Protein AF-A0A3P9ACU9-F1 (afdb_monomer_lite)

Foldseek 3Di:
DDDDDDDDDDDDDDDDDDDDDDDDDDDDDDDDDDDDDDDDDDDDDPDDPVVVVVVVVVVVVVVVVVVVVVVVVVVVVVVVVVVVVVVVVVVVVVVVVVVVVVVQVVCVPDDDPPQWDDDRQKTKHWDFFWDFLVVLQVVLVVVLWGFADDDDQVSLQVVLVVDDAPAKEFGQWWCLVDPPFIAGVQGHGDDDFFADVCPPPCDPNQTTKIWHRDPDGPTHIYGGHRRGIGITMTMDGSVSVVCVVPPPPDPPPPVNCVVCVVVVHDDPPDPVPPDDDDDDDDDDDDDPPDDDDDDDDDDDD

Radius of gyration: 40.85 Å; chains: 1; bounding box: 123×90×75 Å

InterPro domains:
  IPR001304 C-type lectin-like [PF00059] (130-234)
  IPR001304 C-type lectin-like [PS50041] (119-235)
  IPR001304 C-type lectin-like [SM00034] (112-235)
  IPR016186 C-type lectin-like/link domain superfamily [G3DSA:3.10.100.10] (74-240)
  IPR016187 C-type lectin fold [SSF56436] (86-234)
  IPR018378 C-type lectin, conserved site [PS00615] (208-234)
  IPR033989 CD209-like, C-type lectin-like domain [cd03590] (112-234)
  IPR050111 C-type lectin and snaclec domain-containing protein [PTHR22803] (46-234)

Secondary structure (DSSP, 8-state):
------------------------------------------------HHHHHHHHHHHHHHHHHHHHHHHHHHHHHHHHHHHHHHHHHHHHHHHHHHHHHHHHHHTTTPPPPTT-EEETTEEEEE-S--B-HHHHHHHHHHTT-EE----SHHHHHHHHTTS-TT-EEEEEEE-TTSTT--EETTS-B-----B-TT----TTS--EEEEEP-SSTT-EEEEE-TTS-BEEEEEEEHHHHTTTTS-TT-TT-HHHHHHHHHTTPPP---GGG-------PPPP----S------------

Sequence (301 aa):
MPDEIYEDPQGPEDDECRKRKSMDIDQVSANVLNPRRKHGVSGQNSVNPYRVTTVCLGLLCVLLLIGILGLFCYQINLLTSYNKLMEERDQLLRITEMLNNKIRVKFKGGSCPEGWNKFETSCYYNTTLKKTWEESRQDCIDRGADLVIINSREEQSFVNQLFGPGNYTWIGLTDSDTEGTWIWVDGSPLTTKFWDKGQPNNLNSQDCGEVIHSSSDPGMWNDDGCHKTNSWICFSCFYIFQHHKGFLEFPWNPFYLHVHRLCGRPLQMDRAGLLVKGVGRFKFISSLDKMTVEGVCKDVR

Structure (mmCIF, N/CA/C/O backbone):
data_AF-A0A3P9ACU9-F1
#
_entry.id   AF-A0A3P9ACU9-F1
#
loop_
_atom_site.group_PDB
_atom_site.id
_atom_site.type_symbol
_atom_site.label_atom_id
_atom_site.label_alt_id
_atom_site.label_comp_id
_atom_site.label_asym_id
_atom_site.label_entity_id
_atom_site.label_seq_id
_atom_site.pdbx_PDB_ins_code
_atom_site.Cartn_x
_atom_site.Cartn_y
_atom_site.Cartn_z
_atom_site.occupancy
_atom_site.B_iso_or_equiv
_atom_site.auth_seq_id
_atom_site.auth_comp_id
_atom_site.auth_asym_id
_atom_site.auth_atom_id
_atom_site.pdbx_PDB_model_num
ATOM 1 N N . MET A 1 1 ? 37.849 -29.278 36.615 1.00 31.72 1 MET A N 1
ATOM 2 C CA . MET A 1 1 ? 38.753 -30.443 36.574 1.00 31.72 1 MET A CA 1
ATOM 3 C C . MET A 1 1 ? 37.913 -31.675 36.314 1.00 31.72 1 MET A C 1
ATOM 5 O O . MET A 1 1 ? 36.908 -31.801 37.013 1.00 31.72 1 MET A O 1
ATOM 9 N N . PRO A 1 2 ? 38.361 -32.623 35.482 1.00 56.12 2 PRO A N 1
ATOM 10 C CA . PRO A 1 2 ? 39.233 -32.530 34.284 1.00 56.12 2 PRO A CA 1
ATOM 11 C C . PRO A 1 2 ? 38.543 -33.192 33.050 1.00 56.12 2 PRO A C 1
ATOM 13 O O . PRO A 1 2 ? 37.465 -33.757 33.219 1.00 56.12 2 PRO A O 1
ATOM 16 N N . ASP A 1 3 ? 38.934 -32.957 31.785 1.00 41.91 3 ASP A N 1
ATOM 17 C CA . ASP A 1 3 ? 40.097 -33.479 30.996 1.00 41.91 3 ASP A CA 1
ATOM 18 C C . ASP A 1 3 ? 40.078 -35.031 30.875 1.00 41.91 3 ASP A C 1
ATOM 20 O O . ASP A 1 3 ? 39.707 -35.688 31.840 1.00 41.91 3 ASP A O 1
ATOM 24 N N . GLU A 1 4 ? 40.357 -35.738 29.763 1.00 41.97 4 GLU A N 1
ATOM 25 C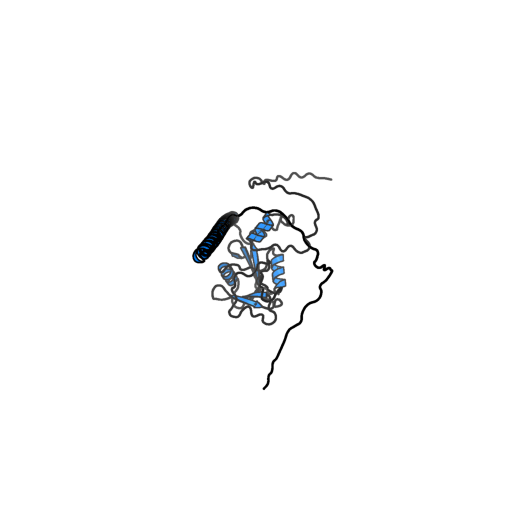 CA . GLU A 1 4 ? 41.417 -35.641 28.730 1.00 41.97 4 GLU A CA 1
ATOM 26 C C . GLU A 1 4 ? 41.115 -36.693 27.592 1.00 41.97 4 GLU A C 1
ATOM 28 O O . GLU A 1 4 ? 40.492 -37.706 27.899 1.00 41.97 4 GLU A O 1
ATOM 33 N N . ILE A 1 5 ? 41.203 -36.429 26.268 1.00 43.19 5 ILE A N 1
ATOM 34 C CA . ILE A 1 5 ? 42.256 -36.643 25.211 1.00 43.19 5 ILE A CA 1
ATOM 35 C C . ILE A 1 5 ? 42.768 -38.093 24.888 1.00 43.19 5 ILE A C 1
ATOM 37 O O . ILE A 1 5 ? 42.946 -38.906 25.786 1.00 43.19 5 ILE A O 1
ATOM 41 N N . TYR A 1 6 ? 43.115 -38.296 23.588 1.00 35.84 6 TYR A N 1
ATOM 42 C CA . TYR A 1 6 ? 44.036 -39.260 22.895 1.00 35.84 6 TYR A CA 1
ATOM 43 C C . TYR A 1 6 ? 43.443 -40.616 22.414 1.00 35.84 6 TYR A C 1
ATOM 45 O O . TYR A 1 6 ? 42.672 -41.220 23.145 1.00 35.84 6 TYR A O 1
ATOM 53 N N . GLU A 1 7 ? 43.740 -41.224 21.245 1.00 35.97 7 GLU A N 1
ATOM 54 C CA . GLU A 1 7 ? 44.529 -40.934 20.018 1.00 35.97 7 GLU A CA 1
ATOM 55 C C . GLU A 1 7 ? 44.247 -42.035 18.939 1.00 35.97 7 GLU A C 1
ATOM 57 O O . GLU A 1 7 ? 43.720 -43.094 19.278 1.00 35.97 7 GLU A O 1
ATOM 62 N N . ASP A 1 8 ? 44.618 -41.794 17.670 1.00 37.47 8 ASP A N 1
ATOM 63 C CA . ASP A 1 8 ? 44.741 -42.748 16.526 1.00 37.47 8 ASP A CA 1
ATOM 64 C C . ASP A 1 8 ? 46.144 -43.417 16.529 1.00 37.47 8 ASP A C 1
ATOM 66 O O . ASP A 1 8 ? 47.053 -42.807 17.100 1.00 37.47 8 ASP A O 1
ATOM 70 N N . PRO A 1 9 ? 46.383 -44.629 15.957 1.00 47.47 9 PRO A N 1
ATOM 71 C CA . PRO A 1 9 ? 47.079 -44.699 14.643 1.00 47.47 9 PRO A CA 1
ATOM 72 C C . PRO A 1 9 ? 46.877 -45.969 13.746 1.00 47.47 9 PRO A C 1
ATOM 74 O O . PRO A 1 9 ? 46.881 -47.104 14.215 1.00 47.47 9 PRO A O 1
ATOM 77 N N . GLN A 1 10 ? 46.857 -45.739 12.418 1.00 36.00 10 GLN A N 1
ATOM 78 C CA . GLN A 1 10 ? 47.516 -46.424 11.258 1.00 36.00 10 GLN A CA 1
ATOM 79 C C . GLN A 1 10 ? 47.667 -47.975 11.090 1.00 36.00 10 GLN A C 1
ATOM 81 O O . GLN A 1 10 ? 48.340 -48.640 11.869 1.00 36.00 10 GLN A O 1
ATOM 86 N N . GLY A 1 11 ? 47.304 -48.452 9.871 1.00 28.98 11 GLY A N 1
ATOM 87 C CA . GLY A 1 11 ? 47.941 -49.546 9.067 1.00 28.98 11 GLY A CA 1
ATOM 88 C C . GLY A 1 11 ? 47.451 -50.997 9.291 1.00 28.98 11 GLY A C 1
ATOM 89 O O . GLY A 1 11 ? 46.965 -51.257 10.387 1.00 28.98 11 GLY A O 1
ATOM 90 N N . PRO A 1 12 ? 47.571 -51.968 8.332 1.00 38.34 12 PRO A N 1
ATOM 91 C CA . PRO A 1 12 ? 48.619 -52.097 7.297 1.00 38.34 12 PRO A CA 1
ATOM 92 C C . PRO A 1 12 ? 48.195 -52.617 5.877 1.00 38.34 12 PRO A C 1
ATOM 94 O O . PRO A 1 12 ? 47.020 -52.758 5.550 1.00 38.34 12 PRO A O 1
ATOM 97 N N . GLU A 1 13 ? 49.253 -52.846 5.086 1.00 32.97 13 GLU A N 1
ATOM 98 C CA . GLU A 1 13 ? 49.553 -53.303 3.708 1.00 32.97 13 GLU A CA 1
ATOM 99 C C . GLU A 1 13 ? 48.814 -54.504 3.045 1.00 32.97 13 GLU A C 1
ATOM 101 O O . GLU A 1 13 ? 48.397 -55.453 3.698 1.00 32.97 13 GLU A O 1
ATOM 106 N N . ASP A 1 14 ? 48.752 -54.414 1.702 1.00 34.09 14 ASP A N 1
ATOM 107 C CA . ASP A 1 14 ? 49.114 -55.354 0.609 1.00 34.09 14 ASP A CA 1
ATOM 108 C C . ASP A 1 14 ? 48.727 -56.858 0.604 1.00 34.09 14 ASP A C 1
ATOM 110 O O . ASP A 1 14 ? 49.175 -57.635 1.434 1.00 34.09 14 ASP A O 1
ATOM 114 N N . ASP A 1 15 ? 48.046 -57.288 -0.478 1.00 35.97 15 ASP A N 1
ATOM 115 C CA . ASP A 1 15 ? 48.051 -58.637 -1.103 1.00 35.97 15 ASP A CA 1
ATOM 116 C C . ASP A 1 15 ? 47.362 -58.509 -2.496 1.00 35.97 15 ASP A C 1
ATOM 118 O O . ASP A 1 15 ? 46.396 -57.766 -2.634 1.00 35.97 15 ASP A O 1
ATOM 122 N N . GLU A 1 16 ? 47.746 -59.108 -3.632 1.00 32.97 16 GLU A N 1
ATOM 123 C CA . GLU A 1 16 ? 48.466 -60.352 -3.901 1.00 32.97 16 GLU A CA 1
ATOM 124 C C . GLU A 1 16 ? 49.018 -60.355 -5.357 1.00 32.97 16 GLU A C 1
ATOM 126 O O . GLU A 1 16 ? 48.426 -59.811 -6.295 1.00 32.97 16 GLU A O 1
ATOM 131 N N . CYS A 1 17 ? 50.156 -61.024 -5.564 1.00 28.06 17 CYS A N 1
ATOM 132 C CA . CYS A 1 17 ? 50.844 -61.251 -6.841 1.00 28.06 17 CYS A CA 1
ATOM 133 C C . CYS A 1 17 ? 50.706 -62.727 -7.283 1.00 28.06 17 CYS A C 1
ATOM 135 O O . CYS A 1 17 ? 50.650 -63.605 -6.427 1.00 28.06 17 CYS A O 1
ATOM 137 N N . ARG A 1 18 ? 50.795 -63.009 -8.607 1.00 32.91 18 ARG A N 1
ATOM 138 C CA . ARG A 1 18 ? 51.611 -64.091 -9.248 1.00 32.91 18 ARG A CA 1
ATOM 139 C C . ARG A 1 18 ? 50.907 -64.924 -10.333 1.00 32.91 18 ARG A C 1
ATOM 141 O O . ARG A 1 18 ? 49.981 -65.681 -10.061 1.00 32.91 18 ARG A O 1
ATOM 148 N N . LYS A 1 19 ? 51.552 -65.008 -11.510 1.00 32.03 19 LYS A N 1
ATOM 149 C CA . LYS A 1 19 ? 51.809 -66.286 -12.220 1.00 32.03 19 LYS A CA 1
ATOM 150 C C . LYS A 1 19 ? 52.990 -66.193 -13.215 1.00 32.03 19 LYS A C 1
ATOM 152 O O . LYS A 1 19 ? 52.834 -65.631 -14.283 1.00 32.03 19 LYS A O 1
ATOM 157 N N . ARG A 1 20 ? 54.105 -66.848 -12.819 1.00 34.12 20 ARG A N 1
ATOM 158 C CA . ARG A 1 20 ? 55.047 -67.751 -13.560 1.00 34.12 20 ARG A CA 1
ATOM 159 C C . ARG A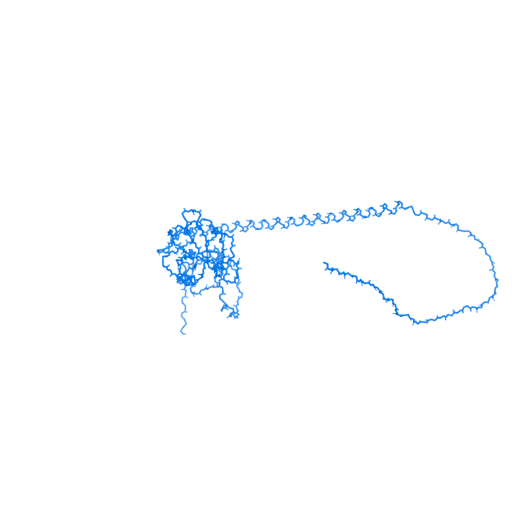 1 20 ? 55.719 -67.246 -14.864 1.00 34.12 20 ARG A C 1
ATOM 161 O O . ARG A 1 20 ? 55.056 -66.678 -15.704 1.00 34.12 20 ARG A O 1
ATOM 168 N N . LYS A 1 21 ? 56.991 -67.547 -15.177 1.00 33.47 21 LYS A N 1
ATOM 169 C CA . LYS A 1 21 ? 57.924 -68.602 -14.715 1.00 33.47 21 LYS A CA 1
ATOM 170 C C . LYS A 1 21 ? 59.367 -68.273 -15.168 1.00 33.47 21 LYS A C 1
ATOM 172 O O . LYS A 1 21 ? 59.559 -67.598 -16.169 1.00 33.47 21 LYS A O 1
ATOM 177 N N . SER A 1 22 ? 60.324 -68.813 -14.416 1.00 32.34 22 SER A N 1
ATOM 178 C CA . SER A 1 22 ? 61.785 -68.856 -14.614 1.00 32.34 22 SER A CA 1
ATOM 179 C C . SER A 1 22 ? 62.223 -69.664 -15.853 1.00 32.34 22 SER A C 1
ATOM 181 O O . SER A 1 22 ? 61.499 -70.583 -16.242 1.00 32.34 22 SER A O 1
ATOM 183 N N . MET A 1 23 ? 63.425 -69.383 -16.391 1.00 30.03 23 MET A N 1
ATOM 184 C CA . MET A 1 23 ? 64.412 -70.425 -16.742 1.00 30.03 23 MET A CA 1
ATOM 185 C C . MET A 1 23 ? 65.832 -69.869 -16.980 1.00 30.03 23 MET A C 1
ATOM 187 O O . MET A 1 23 ? 66.002 -68.834 -17.620 1.00 30.03 23 MET A O 1
ATOM 191 N N . ASP A 1 24 ? 66.806 -70.599 -16.430 1.00 34.59 24 ASP A N 1
ATOM 192 C CA . ASP A 1 24 ? 68.260 -70.387 -16.413 1.00 34.59 24 ASP A CA 1
ATOM 193 C C . ASP A 1 24 ? 68.985 -70.822 -17.706 1.00 34.59 24 ASP A C 1
ATOM 195 O O . ASP A 1 24 ? 68.597 -71.784 -18.364 1.00 34.59 24 ASP A O 1
ATOM 199 N N . ILE A 1 25 ? 70.035 -70.054 -18.016 1.00 34.38 25 ILE A N 1
ATOM 200 C CA . ILE A 1 25 ? 71.445 -70.372 -18.343 1.00 34.38 25 ILE A CA 1
ATOM 201 C C . ILE A 1 25 ? 71.877 -71.788 -18.849 1.00 34.38 25 ILE A C 1
ATOM 203 O O . ILE A 1 25 ? 71.573 -72.808 -18.241 1.00 34.38 25 ILE A O 1
ATOM 207 N N . ASP A 1 26 ? 72.733 -71.743 -19.898 1.00 37.06 26 ASP A N 1
ATOM 208 C CA . ASP A 1 26 ? 73.871 -72.618 -20.315 1.00 37.06 26 ASP A CA 1
ATOM 209 C C . ASP A 1 26 ? 73.794 -73.476 -21.605 1.00 37.06 26 ASP A C 1
ATOM 211 O O . ASP A 1 26 ? 73.131 -74.506 -21.650 1.00 37.06 26 ASP A O 1
ATOM 215 N N . GLN A 1 27 ? 74.608 -73.096 -22.616 1.00 34.62 27 GLN A N 1
ATOM 216 C CA . GLN A 1 27 ? 75.630 -73.917 -23.329 1.00 34.62 27 GLN A CA 1
ATOM 217 C C . GLN A 1 27 ? 76.238 -73.125 -24.521 1.00 34.62 27 GLN A C 1
ATOM 219 O O . GLN A 1 27 ? 75.517 -72.698 -25.414 1.00 34.62 27 GLN A O 1
ATOM 224 N N . VAL A 1 28 ? 77.504 -72.677 -24.466 1.00 36.44 28 VAL A N 1
ATOM 225 C CA . VAL A 1 28 ? 78.789 -73.346 -24.823 1.00 36.44 28 VAL A CA 1
ATOM 226 C C . VAL A 1 28 ? 79.193 -73.243 -26.317 1.00 36.44 28 VAL A C 1
ATOM 228 O O . VAL A 1 28 ? 78.652 -73.913 -27.183 1.00 36.44 28 VAL A O 1
ATOM 231 N N . SER A 1 29 ? 80.214 -72.396 -26.539 1.00 37.25 29 SER A N 1
ATOM 232 C CA . SER A 1 29 ? 81.380 -72.433 -27.458 1.00 37.25 29 SER A CA 1
ATOM 233 C C . SER A 1 29 ? 81.324 -73.071 -28.860 1.00 37.25 29 SER A C 1
ATOM 235 O O . SER A 1 29 ? 81.195 -74.282 -28.979 1.00 37.25 29 SER A O 1
ATOM 237 N N . ALA A 1 30 ? 81.721 -72.302 -29.896 1.00 37.03 30 ALA A N 1
ATOM 238 C CA . ALA A 1 30 ? 83.081 -72.348 -30.489 1.00 37.03 30 ALA A CA 1
ATOM 239 C C . ALA A 1 30 ? 83.251 -71.462 -31.762 1.00 37.03 30 ALA A C 1
ATOM 241 O O . ALA A 1 30 ? 82.712 -71.754 -32.818 1.00 37.03 30 ALA A O 1
ATOM 242 N N . ASN A 1 31 ? 84.070 -70.407 -31.630 1.00 35.75 31 ASN A N 1
ATOM 243 C CA . ASN A 1 31 ? 85.225 -70.007 -32.461 1.00 35.75 31 ASN A CA 1
ATOM 244 C C . ASN A 1 31 ? 85.193 -69.843 -34.015 1.00 35.75 31 ASN A C 1
ATOM 246 O O . ASN A 1 31 ? 85.017 -70.799 -34.757 1.00 35.75 31 ASN A O 1
ATOM 250 N N . VAL A 1 32 ? 85.674 -68.644 -34.432 1.00 40.38 32 VAL A N 1
ATOM 251 C CA . VAL A 1 32 ? 86.625 -68.311 -35.543 1.00 40.38 32 VAL A CA 1
ATOM 252 C C . VAL A 1 32 ? 86.083 -67.468 -36.724 1.00 40.38 32 VAL A C 1
ATOM 254 O O . VAL A 1 32 ? 85.607 -68.008 -37.711 1.00 40.38 32 VAL A O 1
ATOM 257 N N . LEU A 1 33 ? 86.244 -66.129 -36.655 1.00 38.03 33 LEU A N 1
ATOM 258 C CA . LEU A 1 33 ? 87.157 -65.290 -37.485 1.00 38.03 33 LEU A CA 1
ATOM 259 C C . LEU A 1 33 ? 86.865 -63.774 -37.328 1.00 38.03 33 LEU A C 1
ATOM 261 O O . LEU A 1 33 ? 85.783 -63.286 -37.631 1.00 38.03 33 LEU A O 1
ATOM 265 N N . ASN A 1 34 ? 87.877 -63.025 -36.875 1.00 36.38 34 ASN A N 1
ATOM 266 C CA . ASN A 1 34 ? 88.002 -61.550 -36.917 1.00 36.38 34 ASN A CA 1
ATOM 267 C C . ASN A 1 34 ? 88.393 -61.121 -38.367 1.00 36.38 34 ASN A C 1
ATOM 269 O O . ASN A 1 34 ? 88.931 -61.997 -39.052 1.00 36.38 34 ASN A O 1
ATOM 273 N N . PRO A 1 35 ? 88.291 -59.846 -38.854 1.00 47.50 35 PRO A N 1
ATOM 274 C CA . PRO A 1 35 ? 88.831 -58.657 -38.163 1.00 47.50 35 PRO A CA 1
ATOM 275 C C . PRO A 1 35 ? 88.200 -57.253 -38.452 1.00 47.50 35 PRO A C 1
ATOM 277 O O . PRO A 1 35 ? 87.822 -56.942 -39.575 1.00 47.50 35 PRO A O 1
ATOM 280 N N . ARG A 1 36 ? 88.292 -56.330 -37.471 1.00 35.81 36 ARG A N 1
ATOM 281 C CA . ARG A 1 36 ? 88.876 -54.946 -37.543 1.00 35.81 36 ARG A CA 1
ATOM 282 C C . ARG A 1 36 ? 88.110 -53.836 -36.785 1.00 35.81 36 ARG A C 1
ATOM 284 O O . ARG A 1 36 ? 86.912 -53.644 -36.918 1.00 35.81 36 ARG A O 1
ATOM 291 N N . ARG A 1 37 ? 88.915 -53.054 -36.046 1.00 44.62 37 ARG A N 1
ATOM 292 C CA . ARG A 1 37 ? 88.653 -51.817 -35.272 1.00 44.62 37 ARG A CA 1
ATOM 293 C C . ARG A 1 37 ? 88.120 -50.639 -36.115 1.00 44.62 37 ARG A C 1
ATOM 295 O O . ARG A 1 37 ? 88.605 -50.470 -37.232 1.00 44.62 37 ARG A O 1
ATOM 302 N N . LYS A 1 38 ? 87.383 -49.702 -35.483 1.00 39.06 38 LYS A N 1
ATOM 303 C CA . LYS A 1 38 ? 87.851 -48.319 -35.157 1.00 39.06 38 LYS A CA 1
ATOM 304 C C . LYS A 1 38 ? 86.804 -47.458 -34.397 1.00 39.06 38 LYS A C 1
ATOM 306 O O . LYS A 1 38 ? 85.648 -47.410 -34.775 1.00 39.06 38 LYS A O 1
ATOM 311 N N . HIS A 1 39 ? 87.308 -46.802 -33.341 1.00 44.12 39 HIS A N 1
ATOM 312 C CA . HIS A 1 39 ? 86.911 -45.603 -32.566 1.00 44.12 39 HIS A CA 1
ATOM 313 C C . HIS A 1 39 ? 85.554 -44.880 -32.740 1.00 44.12 39 HIS A C 1
ATOM 315 O O . HIS A 1 39 ? 85.165 -44.534 -33.847 1.00 44.12 39 HIS A O 1
ATOM 321 N N . GLY A 1 40 ? 84.982 -44.446 -31.599 1.00 36.03 40 GLY A N 1
ATOM 322 C CA . GLY A 1 40 ? 83.927 -43.421 -31.508 1.00 36.03 40 GLY A CA 1
ATOM 323 C C . GLY A 1 40 ? 83.670 -42.898 -30.078 1.00 36.03 40 GLY A C 1
ATOM 324 O O . GLY A 1 40 ? 82.827 -43.429 -29.375 1.00 36.03 40 GLY A O 1
ATOM 325 N N . VAL A 1 41 ? 84.473 -41.906 -29.670 1.00 40.28 41 VAL A N 1
ATOM 326 C CA . VAL A 1 41 ? 84.273 -40.758 -28.742 1.00 40.28 41 VAL A CA 1
ATOM 327 C C . VAL A 1 41 ? 83.110 -40.765 -27.719 1.00 40.28 41 VAL A C 1
ATOM 329 O O . VAL A 1 41 ? 81.940 -40.817 -28.083 1.00 40.28 41 VAL A O 1
ATOM 332 N N . SER A 1 42 ? 83.438 -40.534 -26.435 1.00 45.28 42 SER A N 1
ATOM 333 C CA . SER A 1 42 ? 82.491 -40.125 -25.383 1.00 45.28 42 SER A CA 1
ATOM 334 C C . SER A 1 42 ? 82.112 -38.642 -25.501 1.00 45.28 42 SER A C 1
ATOM 336 O O . SER A 1 42 ? 83.000 -37.789 -25.527 1.00 45.28 42 SER A O 1
ATOM 338 N N . GLY A 1 43 ? 80.817 -38.320 -25.479 1.00 37.88 43 GLY A N 1
ATOM 339 C CA . GLY A 1 43 ? 80.305 -36.954 -25.328 1.00 37.88 43 GLY A CA 1
ATOM 340 C C . GLY A 1 43 ? 79.464 -36.827 -24.060 1.00 37.88 43 GLY A C 1
ATOM 341 O O . GLY A 1 43 ? 78.336 -37.309 -24.017 1.00 37.88 43 GLY A O 1
ATOM 342 N N . GLN A 1 44 ? 80.008 -36.189 -23.023 1.00 47.44 44 GLN A N 1
ATOM 343 C CA . GLN A 1 44 ? 79.231 -35.705 -21.882 1.00 47.44 44 GLN A CA 1
ATOM 344 C C . GLN A 1 44 ? 78.443 -34.461 -22.321 1.00 47.44 44 GLN A C 1
ATOM 346 O O . GLN A 1 44 ? 79.033 -33.407 -22.542 1.00 47.44 44 GLN A O 1
ATOM 351 N N . ASN A 1 45 ? 77.118 -34.562 -22.436 1.00 46.53 45 ASN A N 1
ATOM 352 C CA . ASN A 1 45 ? 76.245 -33.401 -22.625 1.00 46.53 45 ASN A CA 1
ATOM 353 C C . ASN A 1 45 ? 75.799 -32.879 -21.252 1.00 46.53 45 ASN A C 1
ATOM 355 O O . ASN A 1 45 ? 74.778 -33.316 -20.722 1.00 46.53 45 ASN A O 1
ATOM 359 N N . SER A 1 46 ? 76.552 -31.945 -20.662 1.00 55.38 46 SER A N 1
ATOM 360 C CA . SER A 1 46 ? 76.058 -31.170 -19.521 1.00 55.38 46 SER A CA 1
ATOM 361 C C . SER A 1 46 ? 75.034 -30.149 -20.028 1.00 55.38 46 SER A C 1
ATOM 363 O O . SER A 1 46 ? 75.355 -29.134 -20.648 1.00 55.38 46 SER A O 1
ATOM 365 N N . VAL A 1 47 ? 73.751 -30.440 -19.824 1.00 62.81 47 VAL A N 1
ATOM 366 C CA . VAL A 1 47 ? 72.696 -29.463 -20.100 1.00 62.81 47 VAL A CA 1
ATOM 367 C C . VAL A 1 47 ? 72.787 -28.383 -19.025 1.00 62.81 47 VAL A C 1
ATOM 369 O O . VAL A 1 47 ? 72.658 -28.665 -17.838 1.00 62.81 47 VAL A O 1
ATOM 372 N N . ASN A 1 48 ? 73.057 -27.145 -19.439 1.00 60.81 48 ASN A N 1
ATOM 373 C CA . ASN A 1 48 ? 73.245 -26.022 -18.529 1.00 60.81 48 ASN A CA 1
ATOM 374 C C . ASN A 1 48 ? 71.917 -25.711 -17.786 1.00 60.81 48 ASN A C 1
ATOM 376 O O . ASN A 1 48 ? 70.963 -25.288 -18.447 1.00 60.81 48 ASN A O 1
ATOM 380 N N . PRO A 1 49 ? 71.816 -25.898 -16.453 1.00 65.50 49 PRO A N 1
ATOM 381 C CA . PRO A 1 49 ? 70.559 -25.782 -15.699 1.00 65.50 49 PRO A CA 1
ATOM 382 C C . PRO A 1 49 ? 69.919 -24.393 -15.808 1.00 65.50 49 PRO A C 1
ATOM 384 O O . PRO A 1 49 ? 68.695 -24.274 -15.807 1.00 65.50 49 PRO A O 1
ATOM 387 N N . TYR A 1 50 ? 70.730 -23.354 -16.025 1.00 68.75 50 TYR A N 1
ATOM 388 C CA . TYR A 1 50 ? 70.261 -21.991 -16.270 1.00 68.75 50 TYR A CA 1
ATOM 389 C C . TYR A 1 50 ? 69.450 -21.843 -17.566 1.00 68.75 50 TYR A C 1
ATOM 391 O O . TYR A 1 50 ? 68.647 -20.920 -17.659 1.00 68.75 50 TYR A O 1
ATOM 399 N N . ARG A 1 51 ? 69.630 -22.733 -18.559 1.00 71.31 51 ARG A N 1
ATOM 400 C CA . ARG A 1 51 ? 68.873 -22.725 -19.827 1.00 71.31 51 ARG A CA 1
ATOM 401 C C . ARG A 1 51 ? 67.491 -23.365 -19.701 1.00 71.31 51 ARG A C 1
ATOM 403 O O . ARG A 1 51 ? 66.553 -22.908 -20.341 1.00 71.31 51 ARG A O 1
ATOM 410 N N . VAL A 1 52 ? 67.348 -24.407 -18.882 1.00 77.62 52 VAL A N 1
ATOM 411 C CA . VAL A 1 52 ? 66.051 -25.075 -18.667 1.00 77.62 52 VAL A CA 1
ATOM 412 C C . VAL A 1 52 ? 65.127 -24.172 -17.850 1.00 77.62 52 VAL A C 1
ATOM 414 O O . VAL A 1 52 ? 63.966 -23.987 -18.205 1.00 77.62 52 VAL A O 1
ATOM 417 N N . THR A 1 53 ? 65.659 -23.526 -16.810 1.00 78.56 53 THR A N 1
ATOM 418 C CA . THR A 1 53 ? 64.889 -22.598 -15.971 1.00 78.56 53 THR A CA 1
ATOM 419 C C . THR A 1 53 ? 64.438 -21.350 -16.729 1.00 78.56 53 THR A C 1
ATOM 421 O O . THR A 1 53 ? 63.304 -20.919 -16.535 1.00 78.56 53 THR A O 1
ATOM 424 N N . THR A 1 54 ? 65.249 -20.801 -17.645 1.00 80.50 54 THR A N 1
ATOM 425 C CA . THR A 1 54 ? 64.825 -19.669 -18.497 1.00 80.50 54 THR A CA 1
ATOM 426 C C . THR A 1 54 ? 63.692 -20.048 -19.445 1.00 80.50 54 THR A C 1
ATOM 428 O O . THR A 1 54 ? 62.768 -19.258 -19.621 1.00 80.50 54 THR A O 1
ATOM 431 N N . VAL A 1 55 ? 63.720 -21.254 -20.022 1.00 87.62 55 VAL A N 1
ATOM 432 C CA . VAL A 1 55 ? 62.631 -21.745 -20.883 1.00 87.62 55 VAL A CA 1
ATOM 433 C C . VAL A 1 55 ? 61.345 -21.949 -20.076 1.00 87.62 55 VAL A C 1
ATOM 435 O O . VAL A 1 55 ? 60.286 -21.492 -20.498 1.00 87.62 55 VAL A O 1
ATOM 438 N N . CYS A 1 56 ? 61.422 -22.558 -18.889 1.00 88.31 56 CYS A N 1
ATOM 439 C CA . CYS A 1 56 ? 60.259 -22.756 -18.018 1.00 88.31 56 CYS A CA 1
ATOM 440 C C . CYS A 1 56 ? 59.656 -21.434 -17.520 1.00 88.31 56 CYS A C 1
ATOM 442 O O . CYS A 1 56 ? 58.438 -21.271 -17.555 1.00 88.31 56 CYS A O 1
ATOM 444 N N . LEU A 1 57 ? 60.487 -20.472 -17.105 1.00 90.19 57 LEU A N 1
ATOM 445 C CA . LEU A 1 57 ? 60.031 -19.132 -16.719 1.00 90.19 57 LEU A CA 1
ATOM 446 C C . LEU A 1 57 ? 59.388 -18.400 -17.902 1.00 90.19 57 LEU A C 1
ATOM 448 O O . LEU A 1 57 ? 58.341 -17.781 -17.738 1.00 90.19 57 LEU A O 1
ATOM 452 N N . GLY A 1 58 ? 59.960 -18.531 -19.103 1.00 91.25 58 GLY A N 1
ATOM 453 C CA . GLY A 1 58 ? 59.370 -17.997 -20.331 1.00 91.25 58 GLY A CA 1
ATOM 454 C C . GLY A 1 58 ? 57.975 -18.563 -20.608 1.00 91.25 58 GLY A C 1
ATOM 455 O O . GLY A 1 58 ? 57.048 -17.802 -20.873 1.00 91.25 58 GLY A O 1
ATOM 456 N N . LEU A 1 59 ? 57.794 -19.881 -20.477 1.00 93.38 59 LEU A N 1
ATOM 457 C CA . LEU A 1 59 ? 56.496 -20.540 -20.668 1.00 93.38 59 LEU A CA 1
ATOM 458 C C . LEU A 1 59 ? 55.469 -20.140 -19.600 1.00 93.38 59 LEU A C 1
ATOM 460 O O . LEU A 1 59 ? 54.316 -19.877 -19.937 1.00 93.38 59 LEU A O 1
ATOM 464 N N . LEU A 1 60 ? 55.877 -20.038 -18.331 1.00 93.62 60 LEU A N 1
ATOM 465 C CA . LEU A 1 60 ? 55.003 -19.571 -17.250 1.00 93.62 60 LEU A CA 1
ATOM 466 C C . LEU A 1 60 ? 54.547 -18.127 -17.475 1.00 93.62 60 LEU A C 1
ATOM 468 O O . LEU A 1 60 ? 53.361 -17.836 -17.337 1.00 93.62 60 LEU A O 1
ATOM 472 N N . CYS A 1 61 ? 55.452 -17.238 -17.892 1.00 94.56 61 CYS A N 1
ATOM 473 C CA . CYS A 1 61 ? 55.099 -15.868 -18.259 1.00 94.56 61 CYS A CA 1
ATOM 474 C C . CYS A 1 61 ? 54.086 -15.835 -19.411 1.00 94.56 61 CYS A C 1
ATOM 476 O O . CYS A 1 61 ? 53.114 -15.087 -19.343 1.00 94.56 61 CYS A O 1
ATOM 478 N N . VAL A 1 62 ? 54.260 -16.670 -20.440 1.00 95.19 62 VAL A N 1
ATOM 479 C CA . VAL A 1 62 ? 53.308 -16.759 -21.560 1.00 95.19 62 VAL A CA 1
ATOM 480 C C . VAL A 1 62 ? 51.932 -17.243 -21.088 1.00 95.19 62 VAL A C 1
ATOM 482 O O . VAL A 1 62 ? 50.923 -16.650 -21.464 1.00 95.19 62 VAL A O 1
ATOM 485 N N . LEU A 1 63 ? 51.865 -18.262 -20.227 1.00 94.25 63 LEU A N 1
ATOM 486 C CA . LEU A 1 63 ? 50.597 -18.770 -19.688 1.00 94.25 63 LEU A CA 1
ATOM 487 C C . LEU A 1 63 ? 49.884 -17.746 -18.796 1.00 94.25 63 LEU A C 1
ATOM 489 O O . LEU A 1 63 ? 48.670 -17.581 -18.908 1.00 94.25 63 LEU A O 1
ATOM 493 N N . LEU A 1 64 ? 50.625 -17.020 -17.953 1.00 95.12 64 LEU A N 1
ATOM 494 C CA . LEU A 1 64 ? 50.068 -15.942 -17.134 1.00 95.12 64 LEU A CA 1
ATOM 495 C C . LEU A 1 64 ? 49.542 -14.795 -17.999 1.00 95.12 64 LEU A C 1
ATOM 497 O O . LEU A 1 64 ? 48.451 -14.296 -17.741 1.00 95.12 64 LEU A O 1
ATOM 501 N N . LEU A 1 65 ? 50.263 -14.414 -19.057 1.00 96.06 65 LEU A N 1
ATOM 502 C CA . LEU A 1 65 ? 49.796 -13.400 -20.003 1.00 96.06 65 LEU A CA 1
ATOM 503 C C . LEU A 1 65 ? 48.519 -13.844 -20.722 1.00 96.06 65 LEU A C 1
ATOM 505 O O . LEU A 1 65 ? 47.585 -13.056 -20.825 1.00 96.06 65 LEU A O 1
ATOM 509 N N . ILE A 1 66 ? 48.431 -15.104 -21.157 1.00 96.00 66 ILE A N 1
ATOM 510 C CA . ILE A 1 66 ? 47.208 -15.656 -21.759 1.00 96.00 66 ILE A CA 1
ATOM 511 C C . ILE A 1 66 ? 46.050 -15.635 -20.753 1.00 96.00 66 ILE A C 1
ATOM 513 O O . ILE A 1 66 ? 44.944 -15.239 -21.113 1.00 96.00 66 ILE A O 1
ATOM 517 N N . GLY A 1 67 ? 46.294 -16.007 -19.494 1.00 95.88 67 GLY A N 1
ATOM 518 C CA . GLY A 1 67 ? 45.287 -15.955 -18.431 1.00 95.88 67 GLY A CA 1
ATOM 519 C C . GLY A 1 67 ? 44.796 -14.533 -18.146 1.00 95.88 67 GLY A C 1
ATOM 520 O O . GLY A 1 67 ? 43.591 -14.308 -18.055 1.00 95.88 67 GLY A O 1
ATOM 521 N N . ILE A 1 68 ? 45.709 -13.559 -18.076 1.00 96.38 68 ILE A N 1
ATOM 522 C CA . ILE A 1 68 ? 45.382 -12.139 -17.880 1.00 96.38 68 ILE A CA 1
ATOM 523 C C . ILE A 1 68 ? 44.593 -11.597 -19.073 1.00 96.38 68 ILE A C 1
ATOM 525 O O . ILE A 1 68 ? 43.578 -10.934 -18.877 1.00 96.38 68 ILE A O 1
ATOM 529 N N . LEU A 1 69 ? 45.010 -11.905 -20.304 1.00 96.44 69 LEU A N 1
ATOM 530 C CA . LEU A 1 69 ? 44.290 -11.507 -21.516 1.00 96.44 69 LEU A CA 1
ATOM 531 C C . LEU A 1 69 ? 42.902 -12.152 -21.580 1.00 96.44 69 LEU A C 1
ATOM 533 O O . LEU A 1 69 ? 41.931 -11.479 -21.910 1.00 96.44 69 LEU A O 1
ATOM 537 N N . GLY A 1 70 ? 42.786 -13.430 -21.214 1.00 96.56 70 GLY A N 1
ATOM 538 C CA . GLY A 1 70 ? 41.510 -14.135 -21.128 1.00 96.56 70 GLY A CA 1
ATOM 539 C C . GLY A 1 70 ? 40.573 -13.513 -20.094 1.00 96.56 70 GLY A C 1
ATOM 540 O O . GLY A 1 70 ? 39.407 -13.259 -20.397 1.00 96.56 70 GLY A O 1
ATOM 541 N N . LEU A 1 71 ? 41.087 -13.193 -18.903 1.00 96.31 71 LEU A N 1
ATOM 542 C CA . LEU A 1 71 ? 40.328 -12.505 -17.861 1.00 96.31 71 LEU A CA 1
ATOM 543 C C . LEU A 1 71 ? 39.914 -11.098 -18.306 1.00 96.31 71 LEU A C 1
ATOM 545 O O . LEU A 1 71 ? 38.770 -10.706 -18.099 1.00 96.31 71 LEU A O 1
ATOM 549 N N . PHE A 1 72 ? 40.808 -10.354 -18.956 1.00 97.19 72 PHE A N 1
ATOM 550 C CA . PHE A 1 72 ? 40.513 -9.024 -19.482 1.00 97.19 72 PHE A CA 1
ATOM 551 C C . PHE A 1 72 ? 39.423 -9.072 -20.563 1.00 97.19 72 PHE A C 1
ATOM 553 O O . PHE A 1 72 ? 38.464 -8.307 -20.502 1.00 97.19 72 PHE A O 1
ATOM 560 N N . CYS A 1 73 ? 39.495 -10.029 -21.493 1.00 96.31 73 CYS A N 1
ATOM 561 C CA . CYS A 1 73 ? 38.443 -10.276 -22.481 1.00 96.31 73 CYS A CA 1
ATOM 562 C C . CYS A 1 73 ? 37.112 -10.665 -21.824 1.00 96.31 73 CYS A C 1
ATOM 564 O O . CYS A 1 73 ? 36.063 -10.168 -22.228 1.00 96.31 73 CYS A O 1
ATOM 566 N N . TYR A 1 74 ? 37.137 -11.519 -20.796 1.00 96.50 74 TYR A N 1
ATOM 567 C CA . TYR A 1 74 ? 35.938 -11.879 -20.039 1.00 96.50 74 TYR A CA 1
ATOM 568 C C . TYR A 1 74 ? 35.303 -10.651 -19.375 1.00 96.50 74 TYR A C 1
ATOM 570 O O . TYR A 1 74 ? 34.101 -10.438 -19.513 1.00 96.50 74 TYR A O 1
ATOM 578 N N . GLN A 1 75 ? 36.109 -9.804 -18.730 1.00 96.06 75 GLN A N 1
ATOM 579 C CA . GLN A 1 75 ? 35.646 -8.564 -18.103 1.00 96.06 75 GLN A CA 1
ATOM 580 C C . GLN A 1 75 ? 35.082 -7.568 -19.129 1.00 96.06 75 GLN A C 1
ATOM 582 O O . GLN A 1 75 ? 34.027 -6.987 -18.892 1.00 96.06 75 GLN A O 1
ATOM 587 N N . ILE A 1 76 ? 35.716 -7.410 -20.299 1.00 96.00 76 ILE A N 1
ATOM 588 C CA . ILE A 1 76 ? 35.194 -6.567 -21.390 1.00 96.00 76 ILE A CA 1
ATOM 589 C C . ILE A 1 76 ? 33.849 -7.092 -21.898 1.00 96.00 76 ILE A C 1
ATOM 591 O O . ILE A 1 76 ? 32.909 -6.314 -22.081 1.00 96.00 76 ILE A O 1
ATOM 595 N N . ASN A 1 77 ? 33.734 -8.402 -22.118 1.00 95.06 77 ASN A N 1
ATOM 596 C CA . ASN A 1 77 ? 32.485 -9.020 -22.559 1.00 95.06 77 ASN A CA 1
ATOM 597 C C . ASN A 1 77 ? 31.378 -8.844 -21.510 1.00 95.06 77 ASN A C 1
ATOM 599 O O . ASN A 1 77 ? 30.255 -8.483 -21.862 1.00 95.06 77 ASN A O 1
ATOM 603 N N . LEU A 1 78 ? 31.702 -9.031 -20.226 1.00 95.06 78 LEU A N 1
ATOM 604 C CA . LEU A 1 78 ? 30.774 -8.831 -19.113 1.00 95.06 78 LEU A CA 1
ATOM 605 C C . LEU A 1 78 ? 30.296 -7.374 -19.036 1.00 95.06 78 LEU A C 1
ATOM 607 O O . LEU A 1 78 ? 29.093 -7.131 -18.956 1.00 95.06 78 LEU A O 1
ATOM 611 N N . LEU A 1 79 ? 31.215 -6.409 -19.133 1.00 94.06 79 LEU A N 1
ATOM 612 C CA . LEU A 1 79 ? 30.898 -4.979 -19.130 1.00 94.06 79 LEU A CA 1
ATOM 613 C C . LEU A 1 79 ? 30.016 -4.594 -20.324 1.00 94.06 79 LEU A C 1
ATOM 615 O O . LEU A 1 79 ? 29.059 -3.839 -20.177 1.00 94.06 79 LEU A O 1
ATOM 619 N N . THR A 1 80 ? 30.300 -5.152 -21.499 1.00 95.81 80 THR A N 1
ATOM 620 C CA . THR A 1 80 ? 29.514 -4.903 -22.713 1.00 95.81 80 THR A CA 1
ATOM 621 C C . THR A 1 80 ? 28.101 -5.475 -22.576 1.00 95.81 80 THR A C 1
ATOM 623 O O . THR A 1 80 ? 27.127 -4.802 -22.911 1.00 95.81 80 THR A O 1
ATOM 626 N N . SER A 1 81 ? 27.967 -6.687 -22.026 1.00 96.56 81 SER A N 1
ATOM 627 C CA . SER A 1 81 ? 26.664 -7.293 -21.730 1.00 96.56 81 SER A CA 1
ATOM 628 C C . SER A 1 81 ? 25.874 -6.476 -20.706 1.00 96.56 81 SER A C 1
ATOM 630 O O . SER A 1 81 ? 24.670 -6.291 -20.871 1.00 96.56 81 SER A O 1
ATOM 632 N N . TYR A 1 82 ? 26.539 -5.971 -19.664 1.00 94.62 82 TYR A N 1
ATOM 633 C CA . TYR A 1 82 ? 25.913 -5.123 -18.654 1.00 94.62 82 TYR A CA 1
ATOM 634 C C . TYR A 1 82 ? 25.414 -3.801 -19.249 1.00 94.62 82 TYR A C 1
ATOM 636 O O . TYR A 1 82 ? 24.256 -3.440 -19.051 1.00 94.62 82 TYR A O 1
ATOM 644 N N . ASN A 1 83 ? 26.244 -3.113 -20.037 1.00 94.62 83 ASN A N 1
ATOM 645 C CA . ASN A 1 83 ? 25.863 -1.850 -20.671 1.00 94.62 83 ASN A CA 1
ATOM 646 C C . ASN A 1 83 ? 24.665 -2.027 -21.613 1.00 94.62 83 ASN A C 1
ATOM 648 O O . ASN A 1 83 ? 23.737 -1.224 -21.575 1.00 94.62 83 ASN A O 1
ATOM 652 N N . LYS A 1 84 ? 24.625 -3.125 -22.380 1.00 96.38 84 LYS A N 1
ATOM 653 C CA . LYS A 1 84 ? 23.477 -3.451 -23.235 1.00 96.38 84 LYS A CA 1
ATOM 654 C C . LYS A 1 84 ? 22.187 -3.657 -22.429 1.00 96.38 84 LYS A C 1
ATOM 656 O O . LYS A 1 84 ? 21.146 -3.120 -22.794 1.00 96.38 84 LYS A O 1
ATOM 661 N N . LEU A 1 85 ? 22.250 -4.400 -21.321 1.00 93.75 85 LEU A N 1
ATOM 662 C CA . LEU A 1 85 ? 21.093 -4.598 -20.435 1.00 93.75 85 LEU A CA 1
ATOM 663 C C . LEU A 1 85 ? 20.608 -3.278 -19.823 1.00 93.75 85 LEU A C 1
ATOM 665 O O . LEU A 1 85 ? 19.405 -3.060 -19.688 1.00 93.75 85 LEU A O 1
ATOM 669 N N . MET A 1 86 ? 21.533 -2.388 -19.468 1.00 90.69 86 MET A N 1
ATOM 670 C CA . MET A 1 86 ? 21.209 -1.060 -18.947 1.00 90.69 86 MET A CA 1
ATOM 671 C C . MET A 1 86 ? 20.512 -0.187 -19.998 1.00 90.69 86 MET A C 1
ATOM 673 O O . MET A 1 86 ? 19.521 0.466 -19.678 1.00 90.69 86 MET A O 1
ATOM 677 N N . GLU A 1 87 ? 20.956 -0.226 -21.257 1.00 95.50 87 GLU A N 1
ATOM 678 C CA . GLU A 1 87 ? 20.287 0.466 -22.366 1.00 95.50 87 GLU A CA 1
ATOM 679 C C . GLU A 1 87 ? 18.869 -0.068 -22.617 1.00 95.50 87 GLU A C 1
ATOM 681 O O . GLU A 1 87 ? 17.929 0.721 -22.751 1.00 95.50 87 GLU A O 1
ATOM 686 N N . GLU A 1 88 ? 18.693 -1.394 -22.628 1.00 94.88 88 GLU A N 1
ATOM 687 C CA . GLU A 1 88 ? 17.380 -2.034 -22.773 1.00 94.88 88 GLU A CA 1
ATOM 688 C C . GLU A 1 88 ? 16.442 -1.650 -21.618 1.00 94.88 88 GLU A C 1
ATOM 690 O O . GLU A 1 88 ? 15.290 -1.271 -21.850 1.00 94.88 88 GLU A O 1
ATOM 695 N N . ARG A 1 89 ? 16.940 -1.665 -20.373 1.00 87.12 89 ARG A N 1
ATOM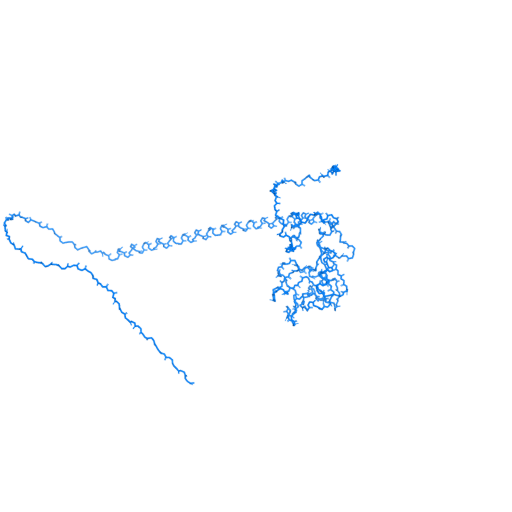 696 C CA . ARG A 1 89 ? 16.200 -1.198 -19.192 1.00 87.12 89 ARG A CA 1
ATOM 697 C C . ARG A 1 89 ? 15.765 0.256 -19.350 1.00 87.12 89 ARG A C 1
ATOM 699 O O . ARG A 1 89 ? 14.597 0.569 -19.137 1.00 87.12 89 ARG A O 1
ATOM 706 N N . ASP A 1 90 ? 16.677 1.143 -19.732 1.00 92.69 90 ASP A N 1
ATOM 707 C CA . ASP A 1 90 ? 16.380 2.570 -19.871 1.00 92.69 90 ASP A CA 1
ATOM 708 C C . ASP A 1 90 ? 15.381 2.833 -21.002 1.00 92.69 90 ASP A C 1
ATOM 710 O O . ASP A 1 90 ? 14.515 3.705 -20.894 1.00 92.69 90 ASP A O 1
ATOM 714 N N . GLN A 1 91 ? 15.443 2.048 -22.079 1.00 95.50 91 GLN A N 1
ATOM 715 C CA . GLN A 1 91 ? 14.455 2.095 -23.149 1.00 95.50 91 GLN A CA 1
ATOM 716 C C . GLN A 1 91 ? 13.070 1.635 -22.666 1.00 95.50 91 GLN A C 1
ATOM 718 O O . GLN A 1 91 ? 12.074 2.291 -22.980 1.00 95.50 91 GLN A O 1
ATOM 723 N N . LEU A 1 92 ? 12.995 0.569 -21.864 1.00 85.94 92 LEU A N 1
ATOM 724 C CA . LEU A 1 92 ? 11.743 0.099 -21.262 1.00 85.94 92 LEU A CA 1
ATOM 725 C C . LEU A 1 92 ? 11.157 1.109 -20.271 1.00 85.94 92 LEU A C 1
ATOM 727 O O . LEU A 1 92 ? 9.948 1.345 -20.294 1.00 85.94 92 LEU A O 1
ATOM 731 N N . LEU A 1 93 ? 11.992 1.744 -19.444 1.00 77.00 93 LEU A N 1
ATOM 732 C CA . LEU A 1 93 ? 11.558 2.791 -18.517 1.00 77.00 93 LEU A CA 1
ATOM 733 C C . LEU A 1 93 ? 10.958 3.982 -19.274 1.00 77.00 93 LEU A C 1
ATOM 735 O O . LEU A 1 93 ? 9.858 4.418 -18.939 1.00 77.00 93 LEU A O 1
ATOM 739 N N . ARG A 1 94 ? 11.596 4.431 -20.366 1.00 84.75 94 ARG A N 1
ATOM 740 C CA . ARG A 1 94 ? 11.052 5.496 -21.230 1.00 84.75 94 ARG A CA 1
ATOM 741 C C . ARG A 1 94 ? 9.714 5.118 -21.862 1.00 84.75 94 ARG A C 1
ATOM 743 O O . ARG A 1 94 ? 8.787 5.924 -21.859 1.00 84.75 94 ARG A O 1
ATOM 750 N N . ILE A 1 95 ? 9.585 3.901 -22.398 1.00 79.19 95 ILE A N 1
ATOM 751 C CA . ILE A 1 95 ? 8.317 3.426 -22.980 1.00 79.19 95 ILE A CA 1
ATOM 752 C C . ILE A 1 95 ? 7.221 3.378 -21.910 1.00 79.19 95 ILE A C 1
ATOM 754 O O . ILE A 1 95 ? 6.096 3.805 -22.168 1.00 79.19 95 ILE A O 1
ATOM 758 N N . THR A 1 96 ? 7.557 2.904 -20.710 1.00 75.38 96 THR A N 1
ATOM 759 C CA . THR A 1 96 ? 6.637 2.839 -19.568 1.00 75.38 96 THR A CA 1
ATOM 760 C C . THR A 1 96 ? 6.171 4.234 -19.166 1.00 75.38 96 THR A C 1
ATOM 762 O O . THR A 1 96 ? 4.974 4.467 -19.029 1.00 75.38 96 THR A O 1
ATOM 765 N N . GLU A 1 97 ? 7.085 5.198 -19.069 1.00 78.38 97 GLU A N 1
ATOM 766 C CA . GLU A 1 97 ? 6.756 6.588 -18.753 1.00 78.38 97 GLU A CA 1
ATOM 767 C C . GLU A 1 97 ? 5.883 7.239 -19.838 1.00 78.38 97 GLU A C 1
ATOM 769 O O . GLU A 1 97 ? 4.881 7.888 -19.533 1.00 78.38 97 GLU A O 1
ATOM 774 N N . MET A 1 98 ? 6.197 7.019 -21.119 1.00 77.56 98 MET A N 1
ATOM 775 C CA . MET A 1 98 ? 5.370 7.491 -22.234 1.00 77.56 98 MET A CA 1
ATOM 776 C C . MET A 1 98 ? 3.965 6.886 -22.203 1.00 77.56 98 MET A C 1
ATOM 778 O O . MET A 1 98 ? 2.984 7.589 -22.467 1.00 77.56 98 MET A O 1
ATOM 782 N N . LEU A 1 99 ? 3.855 5.594 -21.892 1.00 70.56 99 LEU A N 1
ATOM 783 C CA . LEU A 1 99 ? 2.575 4.911 -21.774 1.00 70.56 99 LEU A CA 1
ATOM 784 C C . LEU A 1 99 ? 1.775 5.468 -20.597 1.00 70.56 99 LEU A C 1
ATOM 786 O O . LEU A 1 99 ? 0.625 5.850 -20.793 1.00 70.56 99 LEU A O 1
ATOM 790 N N . ASN A 1 100 ? 2.406 5.614 -19.432 1.00 66.38 100 ASN A N 1
ATOM 791 C CA . ASN A 1 100 ? 1.814 6.209 -18.236 1.00 66.38 100 ASN A CA 1
ATOM 792 C C . ASN A 1 100 ? 1.349 7.646 -18.486 1.00 66.38 100 ASN A C 1
ATOM 794 O O . ASN A 1 100 ? 0.267 8.025 -18.045 1.00 66.38 100 ASN A O 1
ATOM 798 N N . ASN A 1 101 ? 2.097 8.436 -19.257 1.00 69.94 101 ASN A N 1
ATOM 799 C CA . ASN A 1 101 ? 1.685 9.781 -19.649 1.00 69.94 101 ASN A CA 1
ATOM 800 C C . ASN A 1 101 ? 0.509 9.773 -20.632 1.00 69.94 101 ASN A C 1
ATOM 802 O O . ASN A 1 101 ? -0.435 10.540 -20.448 1.00 69.94 101 ASN A O 1
ATOM 806 N N . LYS A 1 102 ? 0.505 8.896 -21.646 1.00 69.62 102 LYS A N 1
ATOM 807 C CA . LYS A 1 102 ? -0.642 8.744 -22.563 1.00 69.62 102 LYS A CA 1
ATOM 808 C C . LYS A 1 102 ? -1.903 8.326 -21.821 1.00 69.62 102 LYS A C 1
ATOM 810 O O . LYS A 1 102 ? -2.973 8.861 -22.083 1.00 69.62 102 LYS A O 1
ATOM 815 N N . ILE A 1 103 ? -1.750 7.407 -20.880 1.00 65.19 103 ILE A N 1
ATOM 816 C CA . ILE A 1 103 ? -2.755 7.003 -19.905 1.00 65.19 103 ILE A CA 1
ATOM 817 C C . ILE A 1 103 ? -3.237 8.236 -19.137 1.00 65.19 103 ILE A C 1
ATOM 819 O O . ILE A 1 103 ? -4.386 8.644 -19.277 1.00 65.19 103 ILE A O 1
ATOM 823 N N . ARG A 1 104 ? -2.351 8.927 -18.423 1.00 64.50 104 ARG A N 1
ATOM 824 C CA . ARG A 1 104 ? -2.685 10.112 -17.626 1.00 64.50 104 ARG A CA 1
ATOM 825 C C . ARG A 1 104 ? -3.410 11.188 -18.442 1.00 64.50 104 ARG A C 1
ATOM 827 O O . ARG A 1 104 ? -4.330 11.809 -17.928 1.00 64.50 104 ARG A O 1
ATOM 834 N N . VAL A 1 105 ? -3.031 11.398 -19.705 1.00 66.06 105 VAL A N 1
ATOM 835 C CA . VAL A 1 105 ? -3.686 12.343 -20.627 1.00 66.06 105 VAL A CA 1
ATOM 836 C C . VAL A 1 105 ? -5.044 11.828 -21.108 1.00 66.06 105 VAL A C 1
ATOM 838 O O . VAL A 1 105 ? -6.004 12.591 -21.107 1.00 66.06 105 VAL A O 1
ATOM 841 N N . LYS A 1 106 ? -5.163 10.547 -21.470 1.00 62.62 106 LYS A N 1
ATOM 842 C CA . LYS A 1 106 ? -6.432 9.941 -21.909 1.00 62.62 106 LYS A CA 1
ATOM 843 C C . LYS A 1 106 ? -7.491 9.956 -20.803 1.00 62.62 106 LYS A C 1
ATOM 845 O O . LYS A 1 106 ? -8.675 10.064 -21.099 1.00 62.62 106 LYS A O 1
ATOM 850 N N . PHE A 1 107 ? -7.062 9.896 -19.545 1.00 60.03 107 PHE A N 1
ATOM 851 C CA . PHE A 1 107 ? -7.943 9.875 -18.374 1.00 60.03 107 PHE A CA 1
ATOM 852 C C . PHE A 1 107 ? -7.866 11.161 -17.533 1.00 60.03 107 PHE A C 1
ATOM 854 O O . PHE A 1 107 ? -8.428 11.239 -16.435 1.00 60.03 107 PHE A O 1
ATOM 861 N N . LYS A 1 108 ? -7.229 12.213 -18.072 1.00 49.81 108 LYS A N 1
ATOM 862 C CA . LYS A 1 108 ? -7.284 13.589 -17.556 1.00 49.81 108 LYS A CA 1
ATOM 863 C C . LYS A 1 108 ? -8.715 14.100 -17.754 1.00 49.81 108 LYS A C 1
ATOM 865 O O . LYS A 1 108 ? -9.054 14.677 -18.778 1.00 49.81 108 LYS A O 1
ATOM 870 N N . GLY A 1 109 ? -9.576 13.812 -16.787 1.00 54.16 109 GLY A N 1
ATOM 871 C CA . GLY A 1 109 ? -11.009 14.120 -16.865 1.00 54.16 109 GLY A CA 1
ATOM 872 C C . GLY A 1 109 ? -11.897 13.180 -16.059 1.00 54.16 109 GLY A C 1
ATOM 873 O O . GLY A 1 109 ? -13.087 13.428 -15.922 1.00 54.16 109 GLY A O 1
ATOM 874 N N . GLY A 1 110 ? -11.325 12.124 -15.485 1.00 63.91 110 GLY A N 1
ATOM 875 C CA . GLY A 1 110 ? -12.039 11.252 -14.573 1.00 63.91 110 GLY A CA 1
ATOM 876 C C . GLY A 1 110 ? -12.436 11.883 -13.250 1.00 63.91 110 GLY A C 1
ATOM 877 O O . GLY A 1 110 ? -11.551 12.284 -12.489 1.00 63.91 110 GLY A O 1
ATOM 878 N N . SER A 1 111 ? -13.732 11.927 -12.951 1.00 76.75 111 SER A N 1
ATOM 879 C CA . SER A 1 111 ? -14.245 12.154 -11.599 1.00 76.75 111 SER A CA 1
ATOM 880 C C . SER A 1 111 ? -14.389 10.819 -10.872 1.00 76.75 111 SER A C 1
ATOM 882 O O . SER A 1 111 ? -14.815 9.828 -11.470 1.00 76.75 111 SER A O 1
ATOM 884 N N . CYS A 1 112 ? -14.046 10.788 -9.587 1.00 85.12 112 CYS A N 1
ATOM 885 C CA . CYS A 1 112 ? -14.404 9.656 -8.740 1.00 85.12 112 CYS A CA 1
ATOM 886 C C . CYS A 1 112 ? -15.929 9.604 -8.545 1.00 85.12 112 CYS A C 1
ATOM 888 O O . CYS A 1 112 ? -16.590 10.636 -8.715 1.00 85.12 112 CYS A O 1
ATOM 890 N N . PRO A 1 113 ? -16.503 8.427 -8.230 1.00 84.94 113 PRO A N 1
ATOM 891 C CA . PRO A 1 113 ? -17.909 8.338 -7.858 1.00 84.94 113 PRO A CA 1
ATOM 892 C C . PRO A 1 113 ? -18.233 9.274 -6.688 1.00 84.94 113 PRO A C 1
ATOM 894 O O . PRO A 1 113 ? -17.351 9.658 -5.917 1.00 84.94 113 PRO A O 1
ATOM 897 N N . GLU A 1 114 ? -19.504 9.633 -6.541 1.00 87.19 114 GLU A N 1
ATOM 898 C CA . GLU A 1 114 ? -19.948 10.429 -5.398 1.00 87.19 114 GLU A CA 1
ATOM 899 C C . GLU A 1 114 ? -19.553 9.746 -4.076 1.00 87.19 114 GLU A C 1
ATOM 901 O O . GLU A 1 114 ? -19.684 8.530 -3.926 1.00 87.19 114 GLU A O 1
ATOM 906 N N . GLY A 1 115 ? -19.015 10.526 -3.136 1.00 89.62 115 GLY A N 1
ATOM 907 C CA . GLY A 1 115 ? -18.510 10.022 -1.855 1.00 89.62 115 GLY A CA 1
ATOM 908 C C . GLY A 1 115 ? -17.099 9.419 -1.893 1.00 89.62 115 GLY A C 1
ATOM 909 O O . GLY A 1 115 ? -16.641 8.928 -0.865 1.00 89.62 115 GLY A O 1
ATOM 910 N N . TRP A 1 116 ? -16.399 9.458 -3.032 1.00 93.56 116 TRP A N 1
ATOM 911 C CA . TRP A 1 116 ? -15.001 9.030 -3.148 1.00 93.56 116 TRP A CA 1
ATOM 912 C C . TRP A 1 116 ? -14.065 10.227 -3.337 1.00 93.56 116 TRP A C 1
ATOM 914 O O . TRP A 1 116 ? -14.327 11.138 -4.123 1.00 93.56 116 TRP A O 1
ATOM 924 N N . ASN A 1 117 ? -12.922 10.185 -2.661 1.00 93.44 117 ASN A N 1
ATOM 925 C CA . ASN A 1 117 ? -11.867 11.185 -2.751 1.00 93.44 117 ASN A CA 1
ATOM 926 C C . ASN A 1 117 ? -10.898 10.825 -3.876 1.00 93.44 117 ASN A C 1
ATOM 928 O O . ASN A 1 117 ? -10.522 9.665 -4.036 1.00 93.44 117 ASN A O 1
ATOM 932 N N . LYS A 1 118 ? -10.465 11.818 -4.651 1.00 89.94 118 LYS A N 1
ATOM 933 C CA . LYS A 1 118 ? -9.506 11.613 -5.738 1.00 89.94 118 LYS A CA 1
ATOM 934 C C . LYS A 1 118 ? -8.092 11.938 -5.280 1.00 89.94 118 LYS A C 1
ATOM 936 O O . LYS A 1 118 ? -7.846 13.050 -4.820 1.00 89.94 118 LYS A O 1
ATOM 941 N N . PHE A 1 119 ? -7.165 11.026 -5.546 1.00 88.50 119 PHE A N 1
ATOM 942 C CA . PHE A 1 119 ? -5.734 11.295 -5.490 1.00 88.50 119 PHE A CA 1
ATOM 943 C C . PHE A 1 119 ? -5.065 10.682 -6.721 1.00 88.50 119 PHE A C 1
ATOM 945 O O . PHE A 1 119 ? -5.260 9.513 -7.044 1.00 88.50 119 PHE A O 1
ATOM 952 N N . GLU A 1 120 ? -4.362 11.523 -7.481 1.0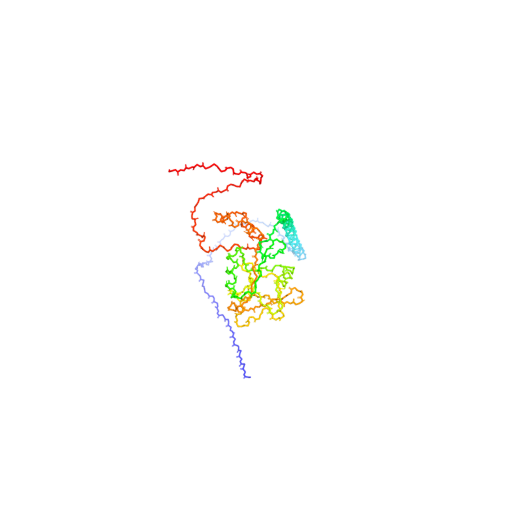0 84.12 120 GLU A N 1
ATOM 953 C CA . GLU A 1 120 ? -3.785 11.185 -8.786 1.00 84.12 120 GLU A CA 1
ATOM 954 C C . GLU A 1 120 ? -4.771 10.483 -9.750 1.00 84.12 120 GLU A C 1
ATOM 956 O O . GLU A 1 120 ? -5.703 11.111 -10.270 1.00 84.12 120 GLU A O 1
ATOM 961 N N . THR A 1 121 ? -4.546 9.195 -10.027 1.00 78.12 121 THR A N 1
ATOM 962 C CA . THR A 1 121 ? -5.340 8.341 -10.925 1.00 78.12 121 THR A CA 1
ATOM 963 C C . THR A 1 121 ? -6.214 7.331 -10.179 1.00 78.12 121 THR A C 1
ATOM 965 O O . THR A 1 121 ? -6.754 6.411 -10.799 1.00 78.12 121 THR A O 1
ATOM 968 N N . SER A 1 122 ? -6.367 7.506 -8.868 1.00 84.56 122 SER A N 1
ATOM 969 C CA . SER A 1 122 ? -7.054 6.578 -7.975 1.00 84.56 122 SER A CA 1
ATOM 970 C C . SER A 1 122 ? -8.169 7.278 -7.196 1.00 84.56 122 SER A C 1
ATOM 972 O O . SER A 1 122 ? -8.166 8.496 -6.989 1.00 84.56 122 SER A O 1
ATOM 974 N N . CYS A 1 123 ? -9.158 6.486 -6.799 1.00 89.75 123 CYS A N 1
ATOM 975 C CA . CYS A 1 123 ? -10.301 6.903 -6.005 1.00 89.75 123 CYS A CA 1
ATOM 976 C C . CYS A 1 123 ? -10.279 6.170 -4.669 1.00 89.75 123 CYS A C 1
ATOM 978 O O . CYS A 1 123 ? -10.084 4.955 -4.638 1.00 89.75 123 CYS A O 1
ATOM 980 N N . TYR A 1 124 ? -10.535 6.906 -3.589 1.00 94.62 124 TYR A N 1
ATOM 981 C CA . TYR A 1 124 ? -10.442 6.422 -2.218 1.00 94.62 124 TYR A CA 1
ATOM 982 C C . TYR A 1 124 ? -11.756 6.649 -1.482 1.00 94.62 124 TYR A C 1
ATOM 984 O O . TYR A 1 124 ? -12.278 7.764 -1.456 1.00 94.62 124 TYR A O 1
ATOM 992 N N . TYR A 1 125 ? -12.278 5.597 -0.869 1.00 95.81 125 TYR A N 1
ATOM 993 C CA . TYR A 1 125 ? -13.460 5.663 -0.021 1.00 95.81 125 TYR A CA 1
ATOM 994 C C . TYR A 1 125 ? -13.034 5.455 1.417 1.00 95.81 125 TYR A C 1
ATOM 996 O O . TYR A 1 125 ? -12.495 4.404 1.750 1.00 95.81 125 TYR A O 1
ATOM 1004 N N . ASN A 1 126 ? -13.272 6.458 2.251 1.00 95.31 126 ASN A N 1
ATOM 1005 C CA . ASN A 1 126 ? -13.064 6.392 3.686 1.00 95.31 126 ASN A CA 1
ATOM 1006 C C . ASN A 1 126 ? -14.422 6.357 4.392 1.00 95.31 126 ASN A C 1
ATOM 1008 O O . ASN A 1 126 ? -15.389 6.987 3.964 1.00 95.31 126 ASN A O 1
ATOM 1012 N N . THR A 1 127 ? -14.489 5.631 5.499 1.00 93.94 127 THR A N 1
ATOM 1013 C CA . THR A 1 127 ? -15.690 5.538 6.326 1.00 93.94 127 THR A CA 1
ATOM 1014 C C . THR A 1 127 ? -15.318 5.532 7.799 1.00 93.94 127 THR A C 1
ATOM 1016 O O . THR A 1 127 ? -14.208 5.158 8.164 1.00 93.94 127 THR A O 1
ATOM 1019 N N . THR A 1 128 ? -16.250 5.949 8.652 1.00 93.56 128 THR A N 1
ATOM 1020 C CA . THR A 1 128 ? -16.111 5.903 10.116 1.00 93.56 128 THR A CA 1
ATOM 1021 C C . THR A 1 128 ? -16.758 4.662 10.733 1.00 93.56 128 THR A C 1
ATOM 1023 O O . THR A 1 128 ? -16.649 4.448 11.942 1.00 93.56 128 THR A O 1
ATOM 1026 N N . LEU A 1 129 ? -17.439 3.841 9.922 1.00 96.31 129 LEU A N 1
ATOM 1027 C CA . LEU A 1 129 ? -17.926 2.527 10.343 1.00 96.31 129 LEU A CA 1
ATOM 1028 C C . LEU A 1 129 ? -16.751 1.637 10.747 1.00 96.31 129 LEU A C 1
ATOM 1030 O O . LEU A 1 129 ? -15.638 1.844 10.279 1.00 96.31 129 LEU A O 1
ATOM 1034 N N . LYS A 1 130 ? -17.008 0.627 11.582 1.00 97.75 130 LYS A N 1
ATOM 1035 C CA . LYS A 1 130 ? -15.972 -0.294 12.057 1.00 97.75 130 LYS A CA 1
ATOM 1036 C C . LYS A 1 130 ? -16.291 -1.736 11.691 1.00 97.75 130 LYS A C 1
ATOM 1038 O O . LYS A 1 130 ? -17.414 -2.181 11.914 1.00 97.75 130 LYS A O 1
ATOM 1043 N N . LYS A 1 131 ? -15.301 -2.440 11.146 1.00 98.31 131 LYS A N 1
ATOM 1044 C CA . LYS A 1 131 ? -15.367 -3.842 10.709 1.00 98.31 131 LYS A CA 1
ATOM 1045 C C . LYS A 1 131 ? -14.028 -4.532 10.975 1.00 98.31 131 LYS A C 1
ATOM 1047 O O . LYS A 1 131 ? -13.017 -3.855 11.185 1.00 98.31 131 LYS A O 1
ATOM 1052 N N . THR A 1 132 ? -14.031 -5.862 11.012 1.00 98.62 132 THR A N 1
ATOM 1053 C CA . THR A 1 132 ? -12.779 -6.636 10.998 1.00 98.62 132 THR A CA 1
ATOM 1054 C C . THR A 1 132 ? -12.031 -6.433 9.687 1.00 98.62 132 THR A C 1
ATOM 1056 O O . THR A 1 132 ? -12.630 -5.996 8.705 1.00 98.62 132 THR A O 1
ATOM 1059 N N . TRP A 1 133 ? -10.732 -6.737 9.654 1.00 98.50 133 TRP A N 1
ATOM 1060 C CA . TRP A 1 133 ? -9.927 -6.527 8.447 1.00 98.50 133 TRP A CA 1
ATOM 1061 C C . TRP A 1 133 ? -10.521 -7.258 7.230 1.00 98.50 133 TRP A C 1
ATOM 1063 O O . TRP A 1 133 ? -10.691 -6.663 6.166 1.00 98.50 133 TRP A O 1
ATOM 1073 N N . GLU A 1 134 ? -10.948 -8.508 7.423 1.00 98.06 134 GLU A N 1
ATOM 1074 C CA . GLU A 1 134 ? -11.559 -9.329 6.371 1.00 98.06 134 GLU A CA 1
ATOM 1075 C C . GLU A 1 134 ? -12.912 -8.763 5.907 1.00 98.06 134 GLU A C 1
ATOM 1077 O O . GLU A 1 134 ? -13.159 -8.603 4.712 1.00 98.06 134 GLU A O 1
ATOM 1082 N N . GLU A 1 135 ? -13.784 -8.371 6.839 1.00 98.50 135 GLU A N 1
ATOM 1083 C CA . GLU A 1 135 ? -15.076 -7.759 6.501 1.00 98.50 135 GLU A CA 1
ATOM 1084 C C . GLU A 1 135 ? -14.919 -6.395 5.808 1.00 98.50 135 GLU A C 1
ATOM 1086 O O . GLU A 1 135 ? -15.733 -6.026 4.956 1.00 98.50 135 GLU A O 1
ATOM 1091 N N . SER A 1 136 ? -13.896 -5.624 6.183 1.00 98.44 136 SER A N 1
ATOM 1092 C CA . SER A 1 136 ? -13.526 -4.368 5.532 1.00 98.44 136 SER A CA 1
ATOM 1093 C C . SER A 1 136 ? -13.031 -4.604 4.109 1.00 98.44 136 SER A C 1
ATOM 1095 O O . SER A 1 136 ? -13.429 -3.877 3.197 1.00 98.44 136 SER A O 1
ATOM 1097 N N . ARG A 1 137 ? -12.213 -5.640 3.895 1.00 97.19 137 ARG A N 1
ATOM 1098 C CA . ARG A 1 137 ? -11.766 -6.038 2.561 1.00 97.19 137 ARG A CA 1
ATOM 1099 C C . ARG A 1 137 ? -12.932 -6.442 1.673 1.00 97.19 137 ARG A C 1
ATOM 1101 O O . ARG A 1 137 ? -13.050 -5.926 0.561 1.00 97.19 137 ARG A O 1
ATOM 1108 N N . GLN A 1 138 ? -13.832 -7.280 2.185 1.00 94.88 138 GLN A N 1
ATOM 1109 C CA . GLN A 1 138 ? -15.026 -7.688 1.453 1.00 94.88 138 GLN A CA 1
ATOM 1110 C C . GLN A 1 138 ? -15.902 -6.484 1.072 1.00 94.88 138 GLN A C 1
ATOM 1112 O O . GLN A 1 138 ? -16.342 -6.386 -0.069 1.00 94.88 138 GLN A O 1
ATOM 1117 N N . ASP A 1 139 ? -16.080 -5.510 1.974 1.00 95.88 139 ASP A N 1
ATOM 1118 C CA . ASP A 1 139 ? -16.812 -4.269 1.678 1.00 95.88 139 ASP A CA 1
ATOM 1119 C C . ASP A 1 139 ? -16.181 -3.475 0.523 1.00 95.88 139 ASP A C 1
ATOM 1121 O O . ASP A 1 139 ? -16.890 -2.921 -0.318 1.00 95.88 139 ASP A O 1
ATOM 1125 N N . CYS A 1 140 ? -14.849 -3.431 0.452 1.00 94.06 140 CYS A N 1
ATOM 1126 C CA . CYS A 1 140 ? -14.154 -2.806 -0.667 1.00 94.06 140 CYS A CA 1
ATOM 1127 C C . CYS A 1 140 ? -14.334 -3.588 -1.971 1.00 94.06 140 CYS A C 1
ATOM 1129 O O . CYS A 1 140 ? -14.584 -2.975 -3.011 1.00 94.06 140 CYS A O 1
ATOM 1131 N N . ILE A 1 141 ? -14.256 -4.919 -1.926 1.00 87.25 141 ILE A N 1
ATOM 1132 C CA . ILE A 1 141 ? -14.469 -5.789 -3.091 1.00 87.25 141 ILE A CA 1
ATOM 1133 C C . ILE A 1 141 ? -15.888 -5.617 -3.644 1.00 87.25 141 ILE A C 1
ATOM 1135 O O . ILE A 1 141 ? -16.052 -5.407 -4.848 1.00 87.25 141 ILE A O 1
ATOM 1139 N N . ASP A 1 142 ? -16.904 -5.587 -2.778 1.00 86.56 142 ASP A N 1
ATOM 1140 C CA . ASP A 1 142 ? -18.311 -5.385 -3.156 1.00 86.56 142 ASP A CA 1
ATOM 1141 C C . ASP A 1 142 ? -18.547 -4.026 -3.842 1.00 86.56 142 ASP A C 1
ATOM 1143 O O . ASP A 1 142 ? -19.481 -3.856 -4.630 1.00 86.56 142 ASP A O 1
ATOM 1147 N N . ARG A 1 143 ? -17.668 -3.050 -3.587 1.00 86.00 143 ARG A N 1
ATOM 1148 C CA . ARG A 1 143 ? -17.664 -1.733 -4.239 1.00 86.00 143 ARG A CA 1
ATOM 1149 C C . ARG A 1 143 ? -16.858 -1.692 -5.538 1.00 86.00 143 ARG A C 1
ATOM 1151 O O . ARG A 1 143 ? -16.762 -0.618 -6.118 1.00 86.00 143 ARG A O 1
ATOM 1158 N N . GLY A 1 144 ? -16.261 -2.789 -6.005 1.00 82.19 144 GLY A N 1
ATOM 1159 C CA . GLY A 1 144 ? -15.347 -2.778 -7.159 1.00 82.19 144 GLY A CA 1
ATOM 1160 C C . GLY A 1 144 ? -13.980 -2.147 -6.846 1.00 82.19 144 GLY A C 1
ATOM 1161 O O . GLY A 1 144 ? -13.344 -1.532 -7.709 1.00 82.19 144 GLY A O 1
ATOM 1162 N N . ALA A 1 145 ? -13.548 -2.254 -5.590 1.00 89.19 145 ALA A N 1
ATOM 1163 C CA . ALA A 1 145 ? -12.299 -1.734 -5.044 1.00 89.19 145 ALA A CA 1
ATOM 1164 C C . ALA A 1 145 ? -11.547 -2.845 -4.277 1.00 89.19 145 ALA A C 1
ATOM 1166 O O . ALA A 1 145 ? -11.824 -4.026 -4.443 1.00 89.19 145 ALA A O 1
ATOM 1167 N N . ASP A 1 146 ? -10.518 -2.493 -3.508 1.00 93.81 146 ASP A N 1
ATOM 1168 C CA . ASP A 1 146 ? -9.905 -3.353 -2.474 1.00 93.81 146 ASP A CA 1
ATOM 1169 C C . ASP A 1 146 ? -9.397 -2.437 -1.344 1.00 93.81 146 ASP A C 1
ATOM 1171 O O . ASP A 1 146 ? -9.492 -1.212 -1.482 1.00 93.81 146 ASP A O 1
ATOM 1175 N N . LEU A 1 147 ? -8.898 -2.975 -0.232 1.00 96.69 147 LEU A N 1
ATOM 1176 C CA . LEU A 1 147 ? -8.266 -2.162 0.813 1.00 96.69 147 LEU A CA 1
ATOM 1177 C C . LEU A 1 147 ? -7.062 -1.398 0.260 1.00 96.69 147 LEU A C 1
ATOM 1179 O O . LEU A 1 147 ? -6.325 -1.914 -0.576 1.00 96.69 147 LEU A O 1
ATOM 1183 N N . VAL A 1 148 ? -6.871 -0.159 0.722 1.00 96.00 148 VAL A N 1
ATOM 1184 C CA . VAL A 1 148 ? -5.839 0.743 0.194 1.00 96.00 148 VAL A CA 1
ATOM 1185 C C . VAL A 1 148 ? -4.435 0.149 0.271 1.00 96.00 148 VAL A C 1
ATOM 1187 O O . VAL A 1 148 ? -4.014 -0.369 1.303 1.00 96.00 148 VAL A O 1
ATOM 1190 N N . ILE A 1 149 ? -3.715 0.270 -0.840 1.00 93.44 149 ILE A N 1
ATOM 1191 C CA . ILE A 1 149 ? -2.290 -0.023 -0.962 1.00 93.44 149 ILE A CA 1
ATOM 1192 C C . ILE A 1 149 ? -1.563 1.311 -1.004 1.00 93.44 149 ILE A C 1
ATOM 1194 O O . ILE A 1 149 ? -2.028 2.227 -1.674 1.00 93.44 149 ILE A O 1
ATOM 1198 N N . ILE A 1 150 ? -0.451 1.424 -0.282 1.00 93.81 150 ILE A N 1
ATOM 1199 C CA . ILE A 1 150 ? 0.280 2.684 -0.145 1.00 93.81 150 ILE A CA 1
ATOM 1200 C C . ILE A 1 150 ? 1.710 2.484 -0.636 1.00 93.81 150 ILE A C 1
ATOM 1202 O O . ILE A 1 150 ? 2.521 1.834 0.026 1.00 93.81 150 ILE A O 1
ATOM 1206 N N . ASN A 1 151 ? 2.016 3.066 -1.795 1.00 88.38 151 ASN A N 1
ATOM 1207 C CA . ASN A 1 151 ? 3.294 2.862 -2.488 1.00 88.38 151 ASN A CA 1
ATOM 1208 C C . ASN A 1 151 ? 4.189 4.109 -2.525 1.00 88.38 151 ASN A C 1
ATOM 1210 O O . ASN A 1 151 ? 5.317 4.047 -3.020 1.00 88.38 151 ASN A O 1
ATOM 1214 N N . SER A 1 152 ? 3.709 5.252 -2.033 1.00 90.88 152 SER A N 1
ATOM 1215 C CA . SER A 1 152 ? 4.478 6.497 -2.000 1.00 90.88 152 SER A CA 1
ATOM 1216 C C . SER A 1 152 ? 4.242 7.290 -0.720 1.00 90.88 152 SER A C 1
ATOM 1218 O O . SER A 1 152 ? 3.253 7.104 -0.007 1.00 90.88 152 SER A O 1
ATOM 1220 N N . ARG A 1 153 ? 5.171 8.206 -0.426 1.00 94.00 153 ARG A N 1
ATOM 1221 C CA . ARG A 1 153 ? 5.045 9.125 0.710 1.00 94.00 153 ARG A CA 1
ATOM 1222 C C . ARG A 1 153 ? 3.857 10.062 0.514 1.00 94.00 153 ARG A C 1
ATOM 1224 O O . ARG A 1 153 ? 3.155 10.349 1.471 1.00 94.00 153 ARG A O 1
ATOM 1231 N N . GLU A 1 154 ? 3.621 10.506 -0.714 1.00 94.19 154 GLU A N 1
ATOM 1232 C CA . GLU A 1 154 ? 2.534 11.415 -1.070 1.00 94.19 154 GLU A CA 1
ATOM 1233 C C . GLU A 1 154 ? 1.164 10.746 -0.895 1.00 94.19 154 GLU A C 1
ATOM 1235 O O . GLU A 1 154 ? 0.233 11.374 -0.391 1.00 94.19 154 GLU A O 1
ATOM 1240 N N . GLU A 1 155 ? 1.050 9.464 -1.254 1.00 94.19 155 GLU A N 1
ATOM 1241 C CA . GLU A 1 155 ? -0.156 8.667 -1.023 1.00 94.19 155 GLU A CA 1
ATOM 1242 C C . GLU A 1 155 ? -0.396 8.442 0.473 1.00 94.19 155 GLU A C 1
ATOM 1244 O O . GLU A 1 155 ? -1.516 8.633 0.944 1.00 94.19 155 GLU A O 1
ATOM 1249 N N . GLN A 1 156 ? 0.656 8.133 1.239 1.00 95.62 156 GLN A N 1
ATOM 1250 C CA . GLN A 1 156 ? 0.585 8.017 2.698 1.00 95.62 156 GLN A CA 1
ATOM 1251 C C . GLN A 1 156 ? 0.096 9.326 3.344 1.00 95.62 156 GLN A C 1
ATOM 1253 O O . GLN A 1 156 ? -0.845 9.316 4.140 1.00 95.62 156 GLN A O 1
ATOM 1258 N N . SER A 1 157 ? 0.671 10.463 2.941 1.00 96.06 157 SER A N 1
ATOM 1259 C CA . SER A 1 157 ? 0.252 11.798 3.380 1.00 96.06 157 SER A CA 1
ATOM 1260 C C . SER A 1 157 ? -1.211 12.092 3.048 1.00 96.06 157 SER A C 1
ATOM 1262 O O . SER A 1 157 ? -1.919 12.690 3.860 1.00 96.06 157 SER A O 1
ATOM 1264 N N . PHE A 1 158 ? -1.674 11.709 1.855 1.00 96.31 158 PHE A N 1
ATOM 1265 C CA . PHE A 1 158 ? -3.068 11.872 1.446 1.00 96.31 158 PHE A CA 1
ATOM 1266 C C . PHE A 1 158 ? -4.006 10.991 2.281 1.00 96.31 158 PHE A C 1
ATOM 1268 O O . PHE A 1 158 ? -4.999 11.492 2.804 1.00 96.31 158 PHE A O 1
ATOM 1275 N N . VAL A 1 159 ? -3.668 9.713 2.472 1.00 96.31 159 VAL A N 1
ATOM 1276 C CA . VAL A 1 159 ? -4.441 8.770 3.296 1.00 96.31 159 VAL A CA 1
ATOM 1277 C C . VAL A 1 159 ? -4.592 9.285 4.727 1.00 96.31 159 VAL A C 1
ATOM 1279 O O . VAL A 1 159 ? -5.703 9.285 5.252 1.00 96.31 159 VAL A O 1
ATOM 1282 N N . ASN A 1 160 ? -3.519 9.802 5.333 1.00 95.75 160 ASN A N 1
ATOM 1283 C CA . ASN A 1 160 ? -3.546 10.377 6.683 1.00 95.75 160 ASN A CA 1
ATOM 1284 C C . ASN A 1 160 ? -4.510 11.574 6.818 1.00 95.75 160 ASN A C 1
ATOM 1286 O O . ASN A 1 160 ? -5.015 11.828 7.905 1.00 95.75 160 ASN A O 1
ATOM 1290 N N . GLN A 1 161 ? -4.806 12.290 5.728 1.00 95.19 161 GLN A N 1
ATOM 1291 C CA . GLN A 1 161 ? -5.758 13.411 5.721 1.00 95.19 161 GLN A CA 1
ATOM 1292 C C . GLN A 1 161 ? -7.226 12.971 5.587 1.00 95.19 161 GLN A C 1
ATOM 1294 O O . GLN A 1 161 ? -8.123 13.790 5.781 1.00 95.19 161 GLN A O 1
ATOM 1299 N N . LEU A 1 162 ? -7.500 11.702 5.258 1.00 95.19 162 LEU A N 1
ATOM 1300 C CA . LEU A 1 162 ? -8.868 11.201 5.063 1.00 95.19 162 LEU A CA 1
ATOM 1301 C C . LEU A 1 162 ? -9.619 10.940 6.375 1.00 95.19 162 LEU A C 1
ATOM 1303 O O . LEU A 1 162 ? -10.827 10.703 6.359 1.00 95.19 162 LEU A O 1
ATOM 1307 N N . PHE A 1 163 ? -8.938 10.950 7.515 1.00 92.81 163 PHE A N 1
ATOM 1308 C CA . PHE A 1 163 ? -9.537 10.676 8.815 1.00 92.81 163 PHE A CA 1
ATOM 1309 C C . PHE A 1 163 ? -8.893 11.537 9.900 1.00 92.81 163 PHE A C 1
ATOM 1311 O O . PHE A 1 163 ? -7.864 12.163 9.680 1.00 92.81 163 PHE A O 1
ATOM 1318 N N . GLY A 1 164 ? -9.547 11.632 11.057 1.00 89.81 164 GLY A N 1
ATOM 1319 C CA . GLY A 1 164 ? -9.102 12.493 12.154 1.00 89.81 164 GLY A CA 1
ATOM 1320 C C . GLY A 1 164 ? -8.359 11.748 13.269 1.00 89.81 164 GLY A C 1
ATOM 1321 O O . GLY A 1 164 ? -8.352 10.512 13.287 1.00 89.81 164 GLY A O 1
ATOM 1322 N N . PRO A 1 165 ? -7.815 12.490 14.253 1.00 88.62 165 PRO A N 1
ATOM 1323 C CA . PRO A 1 165 ? -7.167 11.932 15.439 1.00 88.62 165 PRO A CA 1
ATOM 1324 C C . PRO A 1 165 ? -8.027 10.894 16.170 1.00 88.62 165 PRO A C 1
ATOM 1326 O O . PRO A 1 165 ? -9.246 11.036 16.251 1.00 88.62 165 PRO A O 1
ATOM 1329 N N . GLY A 1 166 ? -7.382 9.875 16.745 1.00 84.69 166 GLY A N 1
ATOM 1330 C CA . GLY A 1 166 ? -8.047 8.826 17.530 1.00 84.69 166 GLY A CA 1
ATOM 1331 C C . GLY A 1 166 ? -8.736 7.734 16.704 1.00 84.69 166 GLY A C 1
ATOM 1332 O O . GLY A 1 166 ? -9.334 6.831 17.286 1.00 84.69 166 GLY A O 1
ATOM 1333 N N . ASN A 1 167 ? -8.647 7.797 15.371 1.00 87.81 167 ASN A N 1
ATOM 1334 C CA . ASN A 1 167 ? -9.103 6.726 14.493 1.00 87.81 167 ASN A CA 1
ATOM 1335 C C . ASN A 1 167 ? -7.922 5.865 14.040 1.00 87.81 167 ASN A C 1
ATOM 1337 O O . ASN A 1 167 ? -6.892 6.383 13.604 1.00 87.81 167 ASN A O 1
ATOM 1341 N N . TYR A 1 168 ? -8.135 4.558 14.116 1.00 94.38 168 TYR A N 1
ATOM 1342 C CA . TYR A 1 168 ? -7.289 3.519 13.550 1.00 94.38 168 TYR A CA 1
ATOM 1343 C C . TYR A 1 168 ? -7.989 2.990 12.310 1.00 94.38 168 TYR A C 1
ATOM 1345 O O . TYR A 1 168 ? -9.202 2.756 12.349 1.00 94.38 168 TYR A O 1
ATOM 1353 N N . THR A 1 169 ? -7.258 2.862 11.208 1.00 97.31 169 THR A N 1
ATOM 1354 C CA . THR A 1 169 ? -7.873 2.588 9.910 1.00 97.31 169 THR A CA 1
ATOM 1355 C C . THR A 1 169 ? -7.146 1.475 9.178 1.00 97.31 169 THR A C 1
ATOM 1357 O O . THR A 1 169 ? -5.979 1.633 8.833 1.00 97.31 169 THR A O 1
ATOM 1360 N N . TRP A 1 170 ? -7.849 0.379 8.900 1.00 98.44 170 TRP A N 1
ATOM 1361 C CA . TRP A 1 170 ? -7.342 -0.748 8.132 1.00 98.44 170 TRP A CA 1
ATOM 1362 C C . TRP A 1 170 ? -6.876 -0.331 6.741 1.00 98.44 170 TRP A C 1
ATOM 1364 O O . TRP A 1 170 ? -7.561 0.411 6.022 1.00 98.44 170 TRP A O 1
ATOM 1374 N N . ILE A 1 171 ? -5.725 -0.881 6.366 1.00 97.88 171 ILE A N 1
ATOM 1375 C CA . ILE A 1 171 ? -5.145 -0.822 5.028 1.00 97.88 171 ILE A CA 1
ATOM 1376 C C . ILE A 1 171 ? -4.920 -2.237 4.507 1.00 97.88 171 ILE A C 1
ATOM 1378 O O . ILE A 1 171 ? -5.015 -3.215 5.245 1.00 97.88 171 ILE A O 1
ATOM 1382 N N . GLY A 1 172 ? -4.624 -2.364 3.221 1.00 97.06 172 GLY A N 1
ATOM 1383 C CA . GLY A 1 172 ? -4.499 -3.653 2.555 1.00 97.06 172 GLY A CA 1
ATOM 1384 C C . GLY A 1 172 ? -3.190 -4.380 2.844 1.00 97.06 172 GLY A C 1
ATOM 1385 O O . GLY A 1 172 ? -2.698 -5.045 1.947 1.00 97.06 172 GLY A O 1
ATOM 1386 N N . LEU A 1 173 ? -2.589 -4.216 4.020 1.00 97.62 173 LEU A N 1
ATOM 1387 C CA . LEU A 1 173 ? -1.290 -4.782 4.378 1.00 97.62 173 LEU A CA 1
ATOM 1388 C C . LEU A 1 173 ? -1.480 -5.925 5.386 1.00 97.62 173 LEU A C 1
ATOM 1390 O O . LEU A 1 173 ? -2.197 -5.744 6.368 1.00 97.62 173 LEU A O 1
ATOM 1394 N N . THR A 1 174 ? -0.857 -7.081 5.158 1.00 97.31 174 THR A N 1
ATOM 1395 C CA . THR A 1 174 ? -0.930 -8.247 6.059 1.00 97.31 174 THR A CA 1
ATOM 1396 C C . THR A 1 174 ? 0.321 -9.119 5.954 1.00 97.31 174 THR A C 1
ATOM 1398 O O . THR A 1 174 ? 0.960 -9.151 4.905 1.00 97.31 174 THR A O 1
ATOM 1401 N N . ASP A 1 175 ? 0.674 -9.835 7.014 1.00 96.94 175 ASP A N 1
ATOM 1402 C CA . ASP A 1 175 ? 1.675 -10.912 7.016 1.00 96.94 175 ASP A CA 1
ATOM 1403 C C . ASP A 1 175 ? 1.110 -12.244 7.546 1.00 96.94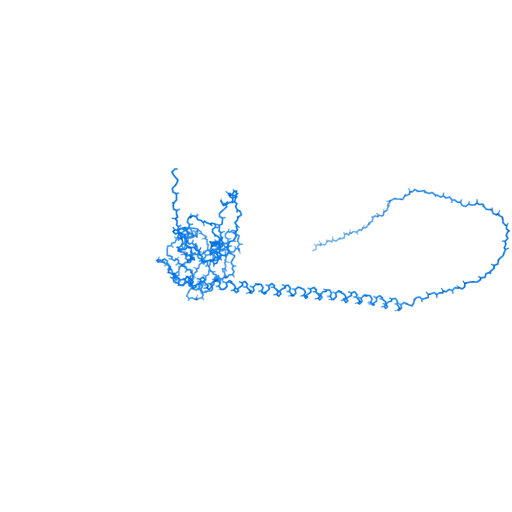 175 ASP A C 1
ATOM 1405 O O . ASP A 1 175 ? 1.862 -13.166 7.856 1.00 96.94 175 ASP A O 1
ATOM 1409 N N . SER A 1 176 ? -0.220 -12.389 7.544 1.00 94.62 176 SER A N 1
ATOM 1410 C CA . SER A 1 176 ? -0.952 -13.574 8.033 1.00 94.62 176 SER A CA 1
ATOM 1411 C C . SER A 1 176 ? -0.542 -14.900 7.380 1.00 94.62 176 SER A C 1
ATOM 1413 O O . SER A 1 176 ? -0.655 -15.961 7.996 1.00 94.62 176 SER A O 1
ATOM 1415 N N . ASP A 1 177 ? -0.034 -14.862 6.146 1.00 92.88 177 ASP A N 1
ATOM 1416 C CA . ASP A 1 177 ? 0.495 -16.043 5.456 1.00 92.88 177 ASP A CA 1
ATOM 1417 C C . ASP A 1 177 ? 1.860 -16.485 6.006 1.00 92.88 177 ASP A C 1
ATOM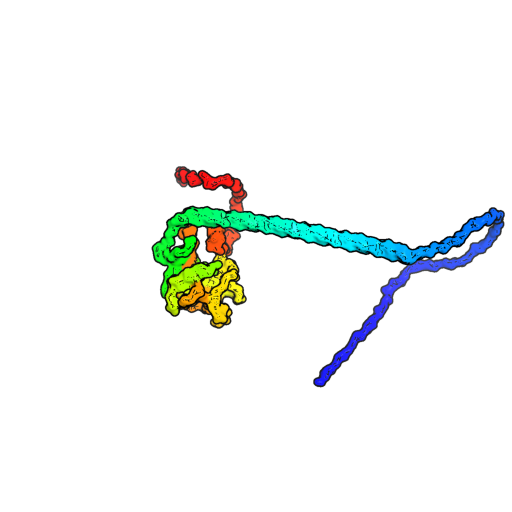 1419 O O . ASP A 1 177 ? 2.190 -17.675 6.013 1.00 92.88 177 ASP A O 1
ATOM 1423 N N . THR A 1 178 ? 2.716 -15.539 6.391 1.00 94.31 178 THR A N 1
ATOM 1424 C CA . THR A 1 178 ? 4.069 -15.800 6.892 1.00 94.31 178 THR A CA 1
ATOM 1425 C C . THR A 1 178 ? 4.532 -14.618 7.731 1.00 94.31 178 THR A C 1
ATOM 1427 O O . THR A 1 178 ? 4.939 -13.592 7.189 1.00 94.31 178 THR A O 1
ATOM 1430 N N . GLU A 1 179 ? 4.550 -14.824 9.045 1.00 94.56 179 GLU A N 1
ATOM 1431 C CA . GLU A 1 179 ? 5.024 -13.872 10.050 1.00 94.56 179 GLU A CA 1
ATOM 1432 C C . GLU A 1 179 ? 6.290 -13.112 9.618 1.00 94.56 179 GLU A C 1
ATOM 1434 O O . GLU A 1 179 ? 7.296 -13.707 9.203 1.00 94.56 179 GLU A O 1
ATOM 1439 N N . GLY A 1 180 ? 6.245 -11.783 9.720 1.00 93.50 180 GLY A N 1
ATOM 1440 C CA . GLY A 1 180 ? 7.338 -10.887 9.347 1.00 93.50 180 GLY A CA 1
ATOM 1441 C C . GLY A 1 180 ? 7.486 -10.659 7.837 1.00 93.50 180 GLY A C 1
ATOM 1442 O O . GLY A 1 180 ? 8.294 -9.820 7.421 1.00 93.50 180 GLY A O 1
ATOM 1443 N N . THR A 1 181 ? 6.704 -11.354 7.005 1.00 95.69 181 THR A N 1
ATOM 1444 C CA . THR A 1 181 ? 6.674 -11.199 5.544 1.00 95.69 181 THR A CA 1
ATOM 1445 C C . THR A 1 181 ? 5.410 -10.468 5.110 1.00 95.69 181 THR A C 1
ATOM 1447 O O . THR A 1 181 ? 4.437 -11.057 4.649 1.00 95.69 181 THR A O 1
ATOM 1450 N N . TRP A 1 182 ? 5.461 -9.144 5.215 1.00 96.25 182 TRP A N 1
ATOM 1451 C CA . TRP A 1 182 ? 4.352 -8.263 4.862 1.00 96.25 182 TRP A CA 1
ATOM 1452 C C . TRP A 1 182 ? 4.112 -8.182 3.350 1.00 96.25 182 TRP A C 1
ATOM 1454 O O . TRP A 1 182 ? 5.011 -7.836 2.570 1.00 96.25 182 TRP A O 1
ATOM 1464 N N . ILE A 1 183 ? 2.868 -8.442 2.960 1.00 95.25 183 ILE A N 1
ATOM 1465 C CA . ILE A 1 183 ? 2.354 -8.382 1.595 1.00 95.25 183 ILE A CA 1
ATOM 1466 C C . ILE A 1 183 ? 1.117 -7.488 1.529 1.00 95.25 183 ILE A C 1
ATOM 1468 O O . ILE A 1 183 ? 0.344 -7.369 2.481 1.00 95.25 183 ILE A O 1
ATOM 1472 N N . TRP A 1 184 ? 0.922 -6.849 0.384 1.00 95.31 184 TRP A N 1
ATOM 1473 C CA . TRP A 1 184 ? -0.312 -6.129 0.107 1.00 95.31 184 TRP A CA 1
ATOM 1474 C C . TRP A 1 184 ? -1.418 -7.091 -0.348 1.00 95.31 184 TRP A C 1
ATOM 1476 O O . TRP A 1 184 ? -1.139 -8.187 -0.828 1.00 95.31 184 TRP A O 1
ATOM 1486 N N . VAL A 1 185 ? -2.682 -6.670 -0.259 1.00 92.44 185 VAL A N 1
ATOM 1487 C CA . VAL A 1 185 ? -3.875 -7.432 -0.687 1.00 92.44 185 VAL A CA 1
ATOM 1488 C C . VAL A 1 185 ? -3.825 -7.876 -2.145 1.00 92.44 185 VAL A C 1
ATOM 1490 O O . VAL A 1 185 ? -4.478 -8.849 -2.524 1.00 92.44 185 VAL A O 1
ATOM 1493 N N . ASP A 1 186 ? -3.030 -7.193 -2.961 1.00 83.81 186 ASP A N 1
ATOM 1494 C CA . ASP A 1 186 ? -2.801 -7.563 -4.345 1.00 83.81 186 ASP A CA 1
ATOM 1495 C C . ASP A 1 186 ? -1.685 -8.608 -4.534 1.00 83.81 186 ASP A C 1
ATOM 1497 O O . ASP A 1 186 ? -1.541 -9.167 -5.616 1.00 83.81 186 ASP A O 1
ATOM 1501 N N . GLY A 1 187 ? -0.935 -8.937 -3.484 1.00 88.25 187 GLY A N 1
ATOM 1502 C CA . GLY A 1 187 ? 0.169 -9.894 -3.476 1.00 88.25 187 GLY A CA 1
ATOM 1503 C C . GLY A 1 187 ? 1.539 -9.276 -3.758 1.00 88.25 187 GLY A C 1
ATOM 1504 O O . GLY A 1 187 ? 2.531 -10.003 -3.838 1.00 88.25 187 GLY A O 1
ATOM 1505 N N . SER A 1 188 ? 1.630 -7.956 -3.936 1.00 86.12 188 SER A N 1
ATOM 1506 C CA . SER A 1 188 ? 2.919 -7.277 -4.056 1.00 86.12 188 SER A CA 1
ATOM 1507 C C . SER A 1 188 ? 3.654 -7.238 -2.704 1.00 86.12 188 SER A C 1
ATOM 1509 O O . SER A 1 188 ? 3.025 -7.087 -1.652 1.00 86.12 188 SER A O 1
ATOM 1511 N N . PRO A 1 189 ? 4.992 -7.396 -2.693 1.00 92.00 189 PRO A N 1
ATOM 1512 C CA . PRO A 1 189 ? 5.762 -7.339 -1.457 1.00 92.00 189 PRO A CA 1
ATOM 1513 C C . PRO A 1 189 ? 5.868 -5.903 -0.938 1.00 92.00 189 PRO A C 1
ATOM 1515 O O . PRO A 1 189 ? 5.916 -4.944 -1.716 1.00 92.00 189 PRO A O 1
ATOM 1518 N N . LEU A 1 190 ? 5.999 -5.751 0.379 1.00 92.50 190 LEU A N 1
ATOM 1519 C CA . LEU A 1 190 ? 6.213 -4.447 0.992 1.00 92.50 190 LEU A CA 1
ATOM 1520 C C . LEU A 1 190 ? 7.586 -3.856 0.617 1.00 92.50 190 LEU A C 1
ATOM 1522 O O . LEU A 1 190 ? 8.630 -4.367 1.024 1.00 92.50 190 LEU A O 1
ATOM 1526 N N . THR A 1 191 ? 7.591 -2.744 -0.122 1.00 89.00 191 THR A N 1
ATOM 1527 C CA . THR A 1 191 ? 8.824 -2.041 -0.539 1.00 89.00 191 THR A CA 1
ATOM 1528 C C . THR A 1 191 ? 9.055 -0.723 0.202 1.00 89.00 191 THR A C 1
ATOM 1530 O O . THR A 1 191 ? 10.201 -0.345 0.446 1.00 89.00 191 THR A O 1
ATOM 1533 N N . THR A 1 192 ? 7.983 -0.047 0.613 1.00 87.06 192 THR A N 1
ATOM 1534 C CA . THR A 1 192 ? 7.997 1.197 1.394 1.00 87.06 192 THR A CA 1
ATOM 1535 C C . THR A 1 192 ? 7.411 0.961 2.776 1.00 87.06 192 THR A C 1
ATOM 1537 O O . THR A 1 192 ? 6.470 0.190 2.923 1.00 87.06 192 THR A O 1
ATOM 1540 N N . LYS A 1 193 ? 7.957 1.615 3.805 1.00 90.56 193 LYS A N 1
ATOM 1541 C CA . LYS A 1 193 ? 7.540 1.407 5.197 1.00 90.56 193 LYS A CA 1
ATOM 1542 C C . LYS A 1 193 ? 7.276 2.738 5.880 1.00 90.56 193 LYS A C 1
ATOM 1544 O O . LYS A 1 193 ? 8.137 3.615 5.845 1.00 90.56 193 LYS A O 1
ATOM 1549 N N . PHE A 1 194 ? 6.131 2.840 6.545 1.00 95.50 194 PHE A N 1
ATOM 1550 C CA . PHE A 1 194 ? 5.761 3.991 7.371 1.00 95.50 194 PHE A CA 1
ATOM 1551 C C . PHE A 1 194 ? 5.360 3.564 8.791 1.00 95.50 194 PHE A C 1
ATOM 1553 O O . PHE A 1 194 ? 4.551 4.223 9.428 1.00 95.50 194 PHE A O 1
ATOM 1560 N N . TRP A 1 195 ? 5.917 2.455 9.286 1.00 95.81 195 TRP A N 1
ATOM 1561 C CA . TRP A 1 195 ? 5.699 1.962 10.648 1.00 95.81 195 TRP A CA 1
ATOM 1562 C C . TRP A 1 195 ? 5.987 3.025 11.710 1.00 95.81 195 TRP A C 1
ATOM 1564 O O . TRP A 1 195 ? 6.975 3.759 11.613 1.00 95.81 195 TRP A O 1
ATOM 1574 N N . ASP A 1 196 ? 5.138 3.081 12.734 1.00 95.06 196 ASP A N 1
ATOM 1575 C CA . ASP A 1 196 ? 5.419 3.831 13.952 1.00 95.06 196 ASP A CA 1
ATOM 1576 C C . ASP A 1 196 ? 6.651 3.246 14.662 1.00 95.06 196 ASP A C 1
ATOM 1578 O O . ASP A 1 196 ? 7.094 2.116 14.426 1.00 95.06 196 ASP A O 1
ATOM 1582 N N . LYS A 1 197 ? 7.245 4.037 15.547 1.00 93.62 197 LYS A N 1
ATOM 1583 C CA . LYS A 1 197 ? 8.402 3.639 16.329 1.00 93.62 197 LYS A CA 1
ATOM 1584 C C . LYS A 1 197 ? 8.082 2.386 17.148 1.00 93.62 197 LYS A C 1
ATOM 1586 O O . LYS A 1 197 ? 7.317 2.430 18.104 1.00 93.62 197 LYS A O 1
ATOM 1591 N N . GLY A 1 198 ? 8.789 1.305 16.831 1.00 92.94 198 GLY A N 1
ATOM 1592 C CA . GLY A 1 198 ? 8.632 0.016 17.499 1.00 92.94 198 GLY A CA 1
ATOM 1593 C C . GLY A 1 198 ? 7.658 -0.927 16.802 1.00 92.94 198 GLY A C 1
ATOM 1594 O O . GLY A 1 198 ? 7.462 -2.011 17.330 1.00 92.94 198 GLY A O 1
ATOM 1595 N N . GLN A 1 199 ? 7.108 -0.541 15.646 1.00 94.50 199 GLN A N 1
ATOM 1596 C CA . GLN A 1 199 ? 6.232 -1.375 14.827 1.00 94.50 199 GLN A CA 1
ATOM 1597 C C . GLN A 1 199 ? 6.945 -1.945 13.585 1.00 94.50 199 GLN A C 1
ATOM 1599 O O . GLN A 1 199 ? 7.930 -1.356 13.113 1.00 94.50 199 GLN A O 1
ATOM 1604 N N . PRO A 1 200 ? 6.454 -3.066 13.027 1.00 94.12 200 PRO A N 1
ATOM 1605 C CA . PRO A 1 200 ? 5.447 -3.950 13.620 1.00 94.12 200 PRO A CA 1
ATOM 1606 C C . PRO A 1 200 ? 6.031 -4.712 14.820 1.00 94.12 200 PRO A C 1
ATOM 1608 O O . PRO A 1 200 ? 7.230 -5.014 14.830 1.00 94.12 200 PRO A O 1
ATOM 1611 N N . ASN A 1 201 ? 5.225 -4.965 15.849 1.00 92.69 201 ASN A N 1
ATOM 1612 C CA . ASN A 1 201 ? 5.688 -5.581 17.100 1.00 92.69 201 ASN A CA 1
ATOM 1613 C C . ASN A 1 201 ? 5.126 -6.984 17.355 1.00 92.69 201 ASN A C 1
ATOM 1615 O O . ASN A 1 201 ? 5.585 -7.652 18.287 1.00 92.69 201 ASN A O 1
ATOM 1619 N N . ASN A 1 202 ? 4.169 -7.415 16.535 1.00 91.81 202 ASN A N 1
ATOM 1620 C CA . ASN A 1 202 ? 3.482 -8.688 16.614 1.00 91.81 202 ASN A CA 1
ATOM 1621 C C . ASN A 1 202 ? 2.947 -9.016 18.028 1.00 91.81 202 ASN A C 1
ATOM 1623 O O . ASN A 1 202 ? 3.102 -10.123 18.562 1.00 91.81 202 ASN A O 1
ATOM 1627 N N . LEU A 1 203 ? 2.341 -8.038 18.706 1.00 83.75 203 LEU A N 1
ATOM 1628 C CA . LEU A 1 203 ? 1.805 -8.244 20.049 1.00 83.75 203 LEU A CA 1
ATOM 1629 C C . LEU A 1 203 ? 0.526 -9.088 20.015 1.00 83.75 203 LEU A C 1
ATOM 1631 O O . LEU A 1 203 ? -0.580 -8.568 19.886 1.00 83.75 203 LEU A O 1
ATOM 1635 N N . ASN A 1 204 ? 0.663 -10.378 20.326 1.00 83.38 204 ASN A N 1
ATOM 1636 C CA . ASN A 1 204 ? -0.414 -11.380 20.317 1.00 83.38 204 ASN A CA 1
ATOM 1637 C C . ASN A 1 204 ? -0.861 -11.805 18.905 1.00 83.38 204 ASN A C 1
ATOM 1639 O O . ASN A 1 204 ? -2.063 -11.967 18.694 1.00 83.38 204 ASN A O 1
ATOM 1643 N N . SER A 1 205 ? 0.077 -12.024 17.974 1.00 88.44 205 SER A N 1
ATOM 1644 C CA . SER A 1 205 ? -0.237 -12.472 16.601 1.00 88.44 205 SER A CA 1
ATOM 1645 C C . SER A 1 205 ? -1.038 -11.414 15.834 1.00 88.44 205 SER A C 1
ATOM 1647 O O . SER A 1 205 ? -2.219 -11.589 15.528 1.00 88.44 205 SER A O 1
ATOM 1649 N N . GLN A 1 206 ? -0.416 -10.249 15.648 1.00 93.19 206 GLN A N 1
ATOM 1650 C CA . GLN A 1 206 ? -1.006 -9.105 14.957 1.00 93.19 206 GLN A CA 1
ATOM 1651 C C . GLN A 1 206 ? -0.587 -9.112 13.493 1.00 93.19 206 GLN A C 1
ATOM 1653 O O . GLN A 1 206 ? 0.478 -8.614 13.153 1.00 93.19 206 GLN A O 1
ATOM 1658 N N . ASP A 1 207 ? -1.475 -9.613 12.637 1.00 97.06 207 ASP A N 1
ATOM 1659 C CA . ASP A 1 207 ? -1.112 -9.885 11.244 1.00 97.06 207 ASP A CA 1
ATOM 1660 C C . ASP A 1 207 ? -1.697 -8.878 10.231 1.00 97.06 207 ASP A C 1
ATOM 1662 O O . ASP A 1 207 ? -1.650 -9.098 9.016 1.00 97.06 207 ASP A O 1
ATOM 1666 N N . CYS A 1 208 ? -2.338 -7.799 10.701 1.00 98.31 208 CYS A N 1
ATOM 1667 C CA . CYS A 1 208 ? -3.077 -6.852 9.859 1.00 98.31 208 CYS A CA 1
ATOM 1668 C C . CYS A 1 208 ? -2.636 -5.403 10.081 1.00 98.31 208 CYS A C 1
ATOM 1670 O O . CYS A 1 208 ? -2.627 -4.900 11.200 1.00 98.31 208 CYS A O 1
ATOM 1672 N N . GLY A 1 209 ? -2.310 -4.705 8.993 1.00 97.69 209 GLY A N 1
ATOM 1673 C CA . GLY A 1 209 ? -1.827 -3.330 9.027 1.00 97.69 209 GLY A CA 1
ATOM 1674 C C . GLY A 1 209 ? -2.948 -2.295 9.109 1.00 97.69 209 GLY A C 1
ATOM 1675 O O . GLY A 1 209 ? -3.944 -2.349 8.381 1.00 97.69 209 GLY A O 1
ATOM 1676 N N . GLU A 1 210 ? -2.741 -1.286 9.944 1.00 97.38 210 GLU A N 1
ATOM 1677 C CA . GLU A 1 210 ? -3.575 -0.095 10.072 1.00 97.38 210 GLU A CA 1
ATOM 1678 C C . GLU A 1 210 ? -2.732 1.184 10.004 1.00 97.38 210 GLU A C 1
ATOM 1680 O O . GLU A 1 210 ? -1.553 1.201 10.352 1.00 97.38 210 GLU A O 1
ATOM 1685 N N . VAL A 1 211 ? -3.347 2.286 9.576 1.00 96.75 211 VAL A N 1
ATOM 1686 C CA . VAL A 1 211 ? -2.767 3.629 9.680 1.00 96.75 211 VAL A CA 1
ATOM 1687 C C . VAL A 1 211 ? -3.328 4.309 10.924 1.00 96.75 211 VAL A C 1
ATOM 1689 O O . VAL A 1 211 ? -4.540 4.316 11.160 1.00 96.75 211 VAL A O 1
ATOM 1692 N N . ILE A 1 212 ? -2.435 4.938 11.681 1.00 94.25 212 ILE A N 1
ATOM 1693 C CA . ILE A 1 212 ? -2.739 5.810 12.809 1.00 94.25 212 ILE A CA 1
ATOM 1694 C C . ILE A 1 212 ? -2.646 7.256 12.329 1.00 94.25 212 ILE A C 1
ATOM 1696 O O . ILE A 1 212 ? -1.631 7.673 11.760 1.00 94.25 212 ILE A O 1
ATOM 1700 N N . HIS A 1 213 ? -3.694 8.040 12.590 1.00 91.38 213 HIS A N 1
ATOM 1701 C CA . HIS A 1 213 ? -3.675 9.462 12.264 1.00 91.38 213 HIS A CA 1
ATOM 1702 C C . HIS A 1 213 ? -2.565 10.154 13.054 1.00 91.38 213 HIS A C 1
ATOM 1704 O O . HIS A 1 213 ? -2.566 10.144 14.289 1.00 91.38 213 HIS A O 1
ATOM 1710 N N . SER A 1 214 ? -1.701 10.872 12.347 1.00 88.81 214 SER A N 1
ATOM 1711 C CA . SER A 1 214 ? -0.716 11.763 12.946 1.00 88.81 214 SER A CA 1
ATOM 1712 C C . SER A 1 214 ? -0.953 13.198 12.500 1.00 88.81 214 SER A C 1
ATOM 1714 O O . SER A 1 214 ? -1.194 13.471 11.326 1.00 88.81 214 SER A O 1
ATOM 1716 N N . SER A 1 215 ? -0.811 14.144 13.431 1.00 87.62 215 SER A N 1
ATOM 1717 C CA . SER A 1 215 ? -0.692 15.566 13.082 1.00 87.62 215 SER A CA 1
ATOM 1718 C C . SER A 1 215 ? 0.624 15.883 12.363 1.00 87.62 215 SER A C 1
ATOM 1720 O O . SER A 1 215 ? 0.765 16.960 11.788 1.00 87.62 215 SER A O 1
ATOM 1722 N N . SER A 1 216 ? 1.587 14.956 12.396 1.00 86.88 216 SER A N 1
ATOM 1723 C CA . SER A 1 216 ? 2.850 15.042 11.668 1.00 86.88 216 SER A CA 1
ATOM 1724 C C . SER A 1 216 ? 2.791 14.217 10.384 1.00 86.88 216 SER A C 1
ATOM 1726 O O . SER A 1 216 ? 2.484 13.026 10.405 1.00 86.88 216 SER A O 1
ATOM 1728 N N . ASP A 1 217 ? 3.135 14.853 9.268 1.00 86.19 217 ASP A N 1
ATOM 1729 C CA . ASP A 1 217 ? 3.250 14.216 7.956 1.00 86.19 217 ASP A CA 1
ATOM 1730 C C . ASP A 1 217 ? 4.349 13.124 7.955 1.00 86.19 217 ASP A C 1
ATOM 1732 O O . ASP A 1 217 ? 5.452 13.393 8.444 1.00 86.19 217 ASP A O 1
ATOM 1736 N N . PRO A 1 218 ? 4.113 11.915 7.403 1.00 90.00 218 PRO A N 1
ATOM 1737 C CA . PRO A 1 218 ? 2.978 11.527 6.559 1.00 90.00 218 PRO A CA 1
ATOM 1738 C C . PRO A 1 218 ? 1.906 10.659 7.256 1.00 90.00 218 PRO A C 1
ATOM 1740 O O . PRO A 1 218 ? 1.075 10.055 6.585 1.00 90.00 218 PRO A O 1
ATOM 1743 N N . GLY A 1 219 ? 1.896 10.566 8.588 1.00 90.12 219 GLY A N 1
ATOM 1744 C CA . GLY A 1 219 ? 1.169 9.503 9.298 1.00 90.12 219 GLY A CA 1
ATOM 1745 C C . GLY A 1 219 ? 2.056 8.290 9.565 1.00 90.12 219 GLY A C 1
ATOM 1746 O O . GLY A 1 219 ? 3.212 8.257 9.138 1.00 90.12 219 GLY A O 1
ATOM 1747 N N . MET A 1 220 ? 1.535 7.321 10.319 1.00 94.94 220 MET A N 1
ATOM 1748 C CA . MET A 1 220 ? 2.297 6.136 10.722 1.00 94.94 220 MET A CA 1
ATOM 1749 C C . MET A 1 220 ? 1.437 4.875 10.687 1.00 94.94 220 MET A C 1
ATOM 1751 O O . MET A 1 220 ? 0.211 4.960 10.740 1.00 94.94 220 MET A O 1
ATOM 1755 N N . TRP A 1 221 ? 2.076 3.714 10.594 1.00 96.50 221 TRP A N 1
ATOM 1756 C CA . TRP A 1 221 ? 1.419 2.410 10.582 1.00 96.50 221 TRP A CA 1
ATOM 1757 C C . TRP A 1 221 ? 1.612 1.652 11.883 1.00 96.50 221 TRP A C 1
ATOM 1759 O O . TRP A 1 221 ? 2.621 1.812 12.570 1.00 96.50 221 TRP A O 1
ATOM 1769 N N . ASN A 1 222 ? 0.666 0.772 12.160 1.00 96.00 222 ASN A N 1
ATOM 1770 C CA . ASN A 1 222 ? 0.707 -0.192 13.241 1.00 96.00 222 ASN A CA 1
ATOM 1771 C C . ASN A 1 222 ? 0.187 -1.536 12.728 1.00 96.00 222 ASN A C 1
ATOM 1773 O O . ASN A 1 222 ? -0.619 -1.572 11.799 1.00 96.00 222 ASN A O 1
ATOM 1777 N N . ASP A 1 223 ? 0.674 -2.630 13.293 1.00 96.19 223 ASP A N 1
ATOM 1778 C CA . ASP A 1 223 ? 0.063 -3.942 13.162 1.00 96.19 223 ASP A CA 1
ATOM 1779 C C . ASP A 1 223 ? -0.947 -4.146 14.294 1.00 96.19 223 ASP A C 1
ATOM 1781 O O . ASP A 1 223 ? -0.735 -3.763 15.448 1.00 96.19 223 ASP A O 1
ATOM 1785 N N . ASP A 1 224 ? -2.105 -4.706 13.963 1.00 96.50 224 ASP A N 1
ATOM 1786 C CA . ASP A 1 224 ? -3.096 -5.071 14.958 1.00 96.50 224 ASP A CA 1
ATOM 1787 C C . ASP A 1 224 ? -3.819 -6.376 14.605 1.00 96.50 224 ASP A C 1
ATOM 1789 O O . ASP A 1 224 ? -3.752 -6.891 13.489 1.00 96.50 224 ASP A O 1
ATOM 1793 N N . GLY A 1 225 ? -4.492 -6.958 15.596 1.00 97.25 225 GLY A N 1
ATOM 1794 C CA . GLY A 1 225 ? -5.176 -8.232 15.441 1.00 97.25 225 GLY A CA 1
ATOM 1795 C C . GLY A 1 225 ? -6.319 -8.100 14.440 1.00 97.25 225 GLY A C 1
ATOM 1796 O O . GLY A 1 225 ? -7.240 -7.308 14.651 1.00 97.25 225 GLY A O 1
ATOM 1797 N N . CYS A 1 226 ? -6.308 -8.926 13.395 1.00 97.44 226 CYS A N 1
ATOM 1798 C CA . CYS A 1 226 ? -7.248 -8.857 12.270 1.00 97.44 226 CYS A CA 1
ATOM 1799 C C . CYS A 1 226 ? -8.739 -8.931 12.667 1.00 97.44 226 CYS A C 1
ATOM 1801 O O . CYS A 1 226 ? -9.608 -8.461 11.931 1.00 97.44 226 CYS A O 1
ATOM 1803 N N . HIS A 1 227 ? -9.049 -9.503 13.838 1.00 96.81 227 HIS A N 1
ATOM 1804 C CA . HIS A 1 227 ? -10.407 -9.626 14.385 1.00 96.81 227 HIS A CA 1
ATOM 1805 C C . HIS A 1 227 ? -10.902 -8.391 15.152 1.00 96.81 227 HIS A C 1
ATOM 1807 O O . HIS A 1 227 ? -12.056 -8.361 15.586 1.00 96.81 227 HIS A O 1
ATOM 1813 N N . LYS A 1 228 ? -10.063 -7.372 15.355 1.00 96.94 228 LYS A N 1
ATOM 1814 C CA . LYS A 1 228 ? -10.519 -6.092 15.903 1.00 96.94 228 LYS A CA 1
ATOM 1815 C C . LYS A 1 228 ? -11.324 -5.326 14.869 1.00 96.94 228 LYS A C 1
ATOM 1817 O O . LYS A 1 228 ? -11.158 -5.498 13.669 1.00 96.94 228 LYS A O 1
ATOM 1822 N N . THR A 1 229 ? -12.197 -4.447 15.344 1.00 97.81 229 THR A N 1
ATOM 1823 C CA . THR A 1 229 ? -13.024 -3.623 14.465 1.00 97.81 229 THR A CA 1
ATOM 1824 C C . THR A 1 229 ? -12.469 -2.208 14.364 1.00 97.81 229 THR A C 1
ATOM 1826 O O . THR A 1 229 ? -12.507 -1.471 15.353 1.00 97.81 229 THR A O 1
ATOM 1829 N N . ASN A 1 230 ? -12.053 -1.803 13.167 1.00 97.75 230 ASN A N 1
ATOM 1830 C CA . ASN A 1 230 ? -11.539 -0.466 12.865 1.00 97.75 230 ASN A CA 1
ATOM 1831 C C . ASN A 1 230 ? -12.229 0.117 11.627 1.00 97.75 230 ASN A C 1
ATOM 1833 O O . ASN A 1 230 ? -12.927 -0.600 10.903 1.00 97.75 230 ASN A O 1
ATOM 1837 N N . SER A 1 231 ? -12.064 1.425 11.398 1.00 97.69 231 SER A N 1
ATOM 1838 C CA . SER A 1 231 ? -12.413 2.014 10.101 1.00 97.69 231 SER A CA 1
ATOM 1839 C C . SER A 1 231 ? -11.536 1.435 9.002 1.00 97.69 231 SER A C 1
ATOM 1841 O O . SER A 1 231 ? -10.533 0.790 9.280 1.00 97.69 231 SER A O 1
ATOM 1843 N N . TRP A 1 232 ? -11.903 1.641 7.743 1.00 98.25 232 TRP A N 1
ATOM 1844 C CA . TRP A 1 232 ? -11.107 1.168 6.616 1.00 98.25 232 TRP A CA 1
ATOM 1845 C C . TRP A 1 232 ? -11.140 2.165 5.469 1.00 98.25 232 TRP A C 1
ATOM 1847 O O . TRP A 1 232 ? -12.047 3.001 5.373 1.00 98.25 232 TRP A O 1
ATOM 1857 N N . ILE A 1 233 ? -10.137 2.069 4.600 1.00 98.00 233 ILE A N 1
ATOM 1858 C CA . ILE A 1 233 ? -10.087 2.830 3.356 1.00 98.00 233 ILE A CA 1
ATOM 1859 C C . ILE A 1 233 ? -10.022 1.855 2.192 1.00 98.00 233 ILE A C 1
ATOM 1861 O O . ILE A 1 233 ? -9.118 1.024 2.106 1.00 98.00 233 ILE A O 1
ATOM 1865 N N . CYS A 1 234 ? -10.970 1.994 1.273 1.00 96.06 234 CYS A N 1
ATOM 1866 C CA . CYS A 1 234 ? -10.920 1.313 -0.009 1.00 96.06 234 CYS A CA 1
ATOM 1867 C C . CYS A 1 234 ? -10.178 2.175 -1.021 1.00 96.06 234 CYS A C 1
ATOM 1869 O O . CYS A 1 234 ? -10.367 3.392 -1.048 1.00 96.06 234 CYS A O 1
ATOM 1871 N N . PHE A 1 235 ? -9.426 1.546 -1.916 1.00 91.88 235 PHE A N 1
ATOM 1872 C CA . PHE A 1 235 ? -8.894 2.188 -3.108 1.00 91.88 235 PHE A CA 1
ATOM 1873 C C . PHE A 1 235 ? -9.336 1.445 -4.363 1.00 91.88 235 PHE A C 1
ATOM 1875 O O . PHE A 1 235 ? -9.421 0.215 -4.413 1.00 91.88 235 PHE A O 1
ATOM 1882 N N . SER A 1 236 ? -9.570 2.205 -5.419 1.00 85.75 236 SER A N 1
ATOM 1883 C CA . SER A 1 236 ? -9.696 1.646 -6.751 1.00 85.75 236 SER A CA 1
ATOM 1884 C C . SER A 1 236 ? -9.038 2.561 -7.753 1.00 85.75 236 SER A C 1
ATOM 1886 O O . SER A 1 236 ? -9.078 3.791 -7.659 1.00 85.75 236 SER A O 1
ATOM 1888 N N . CYS A 1 237 ? -8.473 1.931 -8.763 1.00 73.25 237 CYS A N 1
ATOM 1889 C CA . CYS A 1 237 ? -7.950 2.633 -9.904 1.00 73.25 237 CYS A CA 1
ATOM 1890 C C . CYS A 1 237 ? -9.102 3.157 -10.760 1.00 73.25 237 CYS A C 1
ATOM 1892 O O . CYS A 1 237 ? -10.066 2.439 -11.036 1.00 73.25 237 CYS A O 1
ATOM 1894 N N . PHE A 1 238 ? -8.958 4.376 -11.273 1.00 62.69 238 PHE A N 1
ATOM 1895 C CA . PHE A 1 238 ? -9.965 5.021 -12.115 1.00 62.69 238 PHE A CA 1
ATOM 1896 C C . PHE A 1 238 ? -10.466 4.144 -13.286 1.00 62.69 238 PHE A C 1
ATOM 1898 O O . PHE A 1 238 ? -11.638 4.183 -13.659 1.00 62.69 238 PHE A O 1
ATOM 1905 N N . TYR A 1 239 ? -9.588 3.301 -13.828 1.00 56.00 239 TYR A N 1
ATOM 1906 C CA . TYR A 1 239 ? -9.882 2.381 -14.923 1.00 56.00 239 TYR A CA 1
ATOM 1907 C C . TYR A 1 239 ? -10.885 1.274 -14.604 1.00 56.00 239 TYR A C 1
ATOM 1909 O O . TYR A 1 239 ? -11.648 0.881 -15.482 1.00 56.00 239 TYR A O 1
ATOM 1917 N N . ILE A 1 240 ? -10.863 0.741 -13.382 1.00 55.75 240 ILE A N 1
ATOM 1918 C CA . ILE A 1 240 ? -11.696 -0.408 -13.004 1.00 55.75 240 ILE A CA 1
ATOM 1919 C C . ILE A 1 240 ? -13.145 0.063 -12.812 1.00 55.75 240 ILE A C 1
ATOM 1921 O O . ILE A 1 240 ? -14.089 -0.593 -13.253 1.00 55.75 240 ILE A O 1
ATOM 1925 N N . PHE A 1 241 ? -13.328 1.272 -12.271 1.00 51.53 241 PHE A N 1
ATOM 1926 C CA . PHE A 1 241 ? -14.645 1.837 -11.989 1.00 51.53 241 PHE A CA 1
ATOM 1927 C C . PHE A 1 241 ? -15.466 2.224 -13.226 1.00 51.53 241 PHE A C 1
ATOM 1929 O O . PHE A 1 241 ? -16.666 1.954 -13.267 1.00 51.53 241 PHE A O 1
ATOM 1936 N N . GLN A 1 242 ? -14.861 2.834 -14.251 1.00 49.78 242 GLN A N 1
ATOM 1937 C CA . GLN A 1 242 ? -15.616 3.298 -15.431 1.00 49.78 242 GLN A CA 1
ATOM 1938 C C . GLN A 1 242 ? -16.180 2.162 -16.296 1.00 49.78 242 GLN A C 1
ATOM 1940 O O . GLN A 1 242 ? -17.057 2.381 -17.131 1.00 49.78 242 GLN A O 1
ATOM 1945 N N . HIS A 1 243 ? -15.687 0.947 -16.092 1.00 50.81 243 HIS A N 1
ATOM 1946 C CA . HIS A 1 243 ? -15.888 -0.175 -16.990 1.00 50.81 243 HIS A CA 1
ATOM 1947 C C . HIS A 1 243 ? -16.759 -1.297 -16.390 1.00 50.81 243 HIS A C 1
ATOM 1949 O O . HIS A 1 243 ? -17.255 -2.147 -17.124 1.00 50.81 243 HIS A O 1
ATOM 1955 N N . HIS A 1 244 ? -17.091 -1.247 -15.096 1.00 49.00 244 HIS A N 1
ATOM 1956 C CA . HIS A 1 244 ? -17.849 -2.298 -14.400 1.00 49.00 244 HIS A CA 1
ATOM 1957 C C . HIS A 1 244 ? -19.245 -2.624 -14.984 1.00 49.00 244 HIS A C 1
ATOM 1959 O O . HIS A 1 244 ? -19.750 -3.722 -14.764 1.00 49.00 244 HIS A O 1
ATOM 1965 N N . LYS A 1 245 ? -19.872 -1.730 -15.770 1.00 44.53 245 LYS A N 1
ATOM 1966 C CA . LYS A 1 245 ? -21.195 -1.980 -16.389 1.00 44.53 245 LYS A CA 1
ATOM 1967 C C . LYS A 1 245 ? -21.174 -2.844 -17.663 1.00 44.53 245 LYS A C 1
ATOM 1969 O O . LYS A 1 245 ? -22.239 -3.258 -18.098 1.00 44.53 245 LYS A O 1
ATOM 1974 N N . GLY A 1 246 ? -20.007 -3.123 -18.252 1.00 41.94 246 GLY A N 1
ATOM 1975 C CA . GLY A 1 246 ? -19.878 -3.961 -19.462 1.00 41.94 246 GLY A CA 1
ATOM 1976 C C . GLY A 1 246 ? -18.826 -5.068 -19.356 1.00 41.94 246 GLY A C 1
ATOM 1977 O O . GLY A 1 246 ? -18.458 -5.664 -20.361 1.00 41.94 246 GLY A O 1
ATOM 1978 N N . PHE A 1 247 ? -18.279 -5.301 -18.161 1.00 46.19 247 PHE A N 1
ATOM 1979 C CA . PHE A 1 247 ? -17.056 -6.091 -17.969 1.00 46.19 247 PHE A CA 1
ATOM 1980 C C . PHE A 1 247 ? -17.277 -7.499 -17.407 1.00 46.19 247 PHE A C 1
ATOM 1982 O O . PHE A 1 247 ? -16.329 -8.279 -17.359 1.00 46.19 247 PHE A O 1
ATOM 1989 N N . LEU A 1 248 ? -18.517 -7.867 -17.070 1.00 44.44 248 LEU A N 1
ATOM 1990 C CA . LEU A 1 248 ? -18.854 -9.241 -16.675 1.00 44.44 248 LEU A CA 1
ATOM 1991 C C . LEU A 1 248 ? -18.777 -10.252 -17.839 1.00 44.44 248 LEU A C 1
ATOM 1993 O O . LEU A 1 248 ? -18.960 -11.441 -17.610 1.00 44.44 248 LEU A O 1
ATOM 1997 N N . GLU A 1 249 ? -18.476 -9.816 -19.069 1.00 39.34 249 GLU A N 1
ATOM 1998 C CA . GLU A 1 249 ? -18.437 -10.704 -20.239 1.00 39.34 249 GLU A CA 1
ATOM 1999 C C . GLU A 1 249 ? -17.029 -11.193 -20.641 1.00 39.34 249 GLU A C 1
ATOM 2001 O O . GLU A 1 249 ? -16.933 -12.231 -21.292 1.00 39.34 249 GLU A O 1
ATOM 2006 N N . PHE A 1 250 ? -15.918 -10.535 -20.254 1.00 46.06 250 PHE A N 1
ATOM 2007 C CA . PHE A 1 250 ? -14.580 -10.900 -20.781 1.00 46.06 250 PHE A CA 1
ATOM 2008 C C . PHE A 1 250 ? -13.394 -10.694 -19.807 1.00 46.06 250 PHE A C 1
ATOM 2010 O O . PHE A 1 250 ? -12.559 -9.809 -20.021 1.00 46.06 250 PHE A O 1
ATOM 2017 N N . PRO A 1 251 ? -13.227 -11.558 -18.787 1.00 44.09 251 PRO A N 1
ATOM 2018 C CA . PRO A 1 251 ? -12.112 -11.494 -17.825 1.00 44.09 251 PRO A CA 1
ATOM 2019 C C . PRO A 1 251 ? -10.705 -11.769 -18.410 1.00 44.09 251 PRO A C 1
ATOM 2021 O O . PRO A 1 251 ? -9.704 -11.537 -17.737 1.00 44.09 251 PRO A O 1
ATOM 2024 N N . TRP A 1 252 ? -10.590 -12.216 -19.669 1.00 44.62 252 TRP A N 1
ATOM 2025 C CA . TRP A 1 252 ? -9.316 -12.607 -20.307 1.00 44.62 252 TRP A CA 1
ATOM 2026 C C . TRP A 1 252 ? -8.730 -11.568 -21.278 1.00 44.62 252 TRP A C 1
ATOM 2028 O O . TRP A 1 252 ? -7.800 -11.871 -22.026 1.00 44.62 252 TRP A O 1
ATOM 2038 N N . ASN A 1 253 ? -9.262 -10.342 -21.312 1.00 46.22 253 ASN A N 1
ATOM 2039 C CA . ASN A 1 253 ? -8.750 -9.297 -22.200 1.00 46.22 253 ASN A CA 1
ATOM 2040 C C . ASN A 1 253 ? -7.302 -8.904 -21.803 1.00 46.22 253 ASN A C 1
ATOM 2042 O O . ASN A 1 253 ? -7.086 -8.465 -20.676 1.00 46.22 253 ASN A O 1
ATOM 2046 N N . PRO A 1 254 ? -6.294 -8.976 -22.696 1.00 47.62 254 PRO A N 1
ATOM 2047 C CA . PRO A 1 254 ? -4.916 -8.572 -22.384 1.00 47.62 254 PRO A CA 1
ATOM 2048 C C . PRO A 1 254 ? -4.781 -7.118 -21.898 1.00 47.62 254 PRO A C 1
ATOM 2050 O O . PRO A 1 254 ? -3.872 -6.805 -21.130 1.00 47.62 254 PRO A O 1
ATOM 2053 N N . PHE A 1 255 ? -5.705 -6.236 -22.298 1.00 47.03 255 PHE A N 1
ATOM 2054 C CA . PHE A 1 255 ? -5.796 -4.868 -21.785 1.00 47.03 255 PHE A CA 1
ATOM 2055 C C . PHE A 1 255 ? -6.148 -4.841 -20.287 1.00 47.03 255 PHE A C 1
ATOM 2057 O O . PHE A 1 255 ? -5.604 -4.030 -19.547 1.00 47.03 255 PHE A O 1
ATOM 2064 N N . TYR A 1 256 ? -6.982 -5.774 -19.817 1.00 50.78 256 TYR A N 1
ATOM 2065 C CA . TYR A 1 256 ? -7.371 -5.921 -18.411 1.00 50.78 256 TYR A CA 1
ATOM 2066 C C . TYR A 1 256 ? -6.184 -6.339 -17.531 1.00 50.78 256 TYR A C 1
ATOM 2068 O O . TYR A 1 256 ? -5.917 -5.702 -16.513 1.00 50.78 256 TYR A O 1
ATOM 2076 N N . LEU A 1 257 ? -5.403 -7.334 -17.970 1.00 48.69 257 LEU A N 1
ATOM 2077 C CA . LEU A 1 257 ? -4.198 -7.795 -17.260 1.00 48.69 257 LEU A CA 1
ATOM 2078 C C . LEU A 1 257 ? -3.143 -6.680 -17.142 1.00 48.69 257 LEU A C 1
ATOM 2080 O O . LEU A 1 257 ? -2.435 -6.575 -16.143 1.00 48.69 257 LEU A O 1
ATOM 2084 N N . HIS A 1 258 ? -3.040 -5.836 -18.172 1.00 47.88 258 HIS A N 1
ATOM 2085 C CA . HIS A 1 258 ? -2.105 -4.717 -18.206 1.00 47.88 258 HIS A CA 1
ATOM 2086 C C . HIS A 1 258 ? -2.550 -3.555 -17.306 1.00 47.88 258 HIS A C 1
ATOM 2088 O O . HIS A 1 258 ? -1.728 -2.984 -16.599 1.00 47.88 258 HIS A O 1
ATOM 2094 N N . VAL A 1 259 ? -3.848 -3.241 -17.281 1.00 51.34 259 VAL A N 1
ATOM 2095 C CA . VAL A 1 259 ? -4.421 -2.186 -16.430 1.00 51.34 259 VAL A CA 1
ATOM 2096 C C . VAL A 1 259 ? -4.330 -2.542 -14.945 1.00 51.34 259 VAL A C 1
ATOM 2098 O O . VAL A 1 259 ? -3.951 -1.683 -14.158 1.00 51.34 259 VAL A O 1
ATOM 2101 N N . HIS A 1 260 ? -4.585 -3.799 -14.560 1.00 51.28 260 HIS A N 1
ATOM 2102 C CA . HIS A 1 260 ? -4.378 -4.265 -13.179 1.00 51.28 260 HIS A CA 1
ATOM 2103 C C . HIS A 1 260 ? -2.926 -4.078 -12.733 1.00 51.28 260 HIS A C 1
ATOM 2105 O O . HIS A 1 260 ? -2.678 -3.446 -11.710 1.00 51.28 260 HIS A O 1
ATOM 2111 N N . ARG A 1 261 ? -1.966 -4.490 -13.570 1.00 49.09 261 ARG A N 1
ATOM 2112 C CA . ARG A 1 261 ? -0.528 -4.368 -13.286 1.00 49.09 261 ARG A CA 1
ATOM 2113 C C . ARG A 1 261 ? -0.035 -2.917 -13.219 1.00 49.09 261 ARG A C 1
ATOM 2115 O O . ARG A 1 261 ? 0.850 -2.613 -12.430 1.00 49.09 261 ARG A O 1
ATOM 2122 N N . LEU A 1 262 ? -0.597 -2.023 -14.036 1.00 48.41 262 LEU A N 1
ATOM 2123 C CA . LEU A 1 262 ? -0.311 -0.580 -13.989 1.00 48.41 262 LEU A CA 1
ATOM 2124 C C . LEU A 1 262 ? -0.922 0.108 -12.760 1.00 48.41 262 LEU A C 1
ATOM 2126 O O . LEU A 1 262 ? -0.450 1.163 -12.351 1.00 48.41 262 LEU A O 1
ATOM 2130 N N . CYS A 1 263 ? -1.947 -0.503 -12.172 1.00 52.56 263 CYS A N 1
ATOM 2131 C CA . CYS A 1 263 ? -2.622 -0.073 -10.953 1.00 52.56 263 CYS A CA 1
ATOM 2132 C C . CYS A 1 263 ? -2.066 -0.732 -9.683 1.00 52.56 263 CYS A C 1
ATOM 2134 O O . CYS A 1 263 ? -2.727 -0.704 -8.648 1.00 52.56 263 CYS A O 1
ATOM 2136 N N . GLY A 1 264 ? -0.889 -1.357 -9.771 1.00 44.03 264 GLY A N 1
ATOM 2137 C CA . GLY A 1 264 ? -0.253 -2.070 -8.666 1.00 44.03 264 GLY A CA 1
ATOM 2138 C C . GLY A 1 264 ? -0.699 -3.522 -8.513 1.00 44.03 264 GLY A C 1
ATOM 2139 O O . GLY A 1 264 ? 0.103 -4.306 -8.039 1.00 44.03 264 GLY A O 1
ATOM 2140 N N . ARG A 1 265 ? -1.872 -3.931 -9.022 1.00 46.94 265 ARG A N 1
ATOM 2141 C CA . ARG A 1 265 ? -2.467 -5.240 -8.721 1.00 46.94 265 ARG A CA 1
ATOM 2142 C C . ARG A 1 265 ? -1.900 -6.413 -9.540 1.00 46.94 265 ARG A C 1
ATOM 2144 O O . ARG A 1 265 ? -2.074 -6.443 -10.764 1.00 46.94 265 ARG A O 1
ATOM 2151 N N . PRO A 1 266 ? -1.326 -7.461 -8.920 1.00 37.12 266 PRO A N 1
ATOM 2152 C CA . PRO A 1 266 ? -1.407 -8.811 -9.462 1.00 37.12 266 PRO A CA 1
ATOM 2153 C C . PRO A 1 266 ? -2.861 -9.288 -9.529 1.00 37.12 266 PRO A C 1
ATOM 2155 O O . PRO A 1 266 ? -3.703 -8.953 -8.701 1.00 37.12 266 PRO A O 1
ATOM 2158 N N . LEU A 1 267 ? -3.166 -10.094 -10.542 1.00 36.50 267 LEU A N 1
ATOM 2159 C CA . LEU A 1 267 ? -4.454 -10.772 -10.628 1.00 36.50 267 LEU A CA 1
ATOM 2160 C C . LEU A 1 267 ? -4.467 -11.892 -9.590 1.00 36.50 267 LEU A C 1
ATOM 2162 O O . LEU A 1 267 ? -3.695 -12.844 -9.723 1.00 36.50 267 LEU A O 1
ATOM 2166 N N . GLN A 1 268 ? -5.372 -11.834 -8.616 1.00 35.72 268 GLN A N 1
ATOM 2167 C CA . GLN A 1 268 ? -5.809 -13.055 -7.950 1.00 35.72 268 GLN A CA 1
ATOM 2168 C C . GLN A 1 268 ? -6.613 -13.868 -8.971 1.00 35.72 268 GLN A C 1
ATOM 2170 O O . GLN A 1 268 ? -7.781 -13.606 -9.244 1.00 35.72 268 GLN A O 1
ATOM 2175 N N . MET A 1 269 ? -5.943 -14.820 -9.619 1.00 29.81 269 MET A N 1
ATOM 2176 C CA . MET A 1 269 ? -6.626 -15.931 -10.266 1.00 29.81 269 MET A CA 1
ATOM 2177 C C . MET A 1 269 ? -6.984 -16.912 -9.159 1.00 29.81 269 MET A C 1
ATOM 2179 O O . MET A 1 269 ? -6.139 -17.705 -8.738 1.00 29.81 269 MET A O 1
ATOM 2183 N N . ASP A 1 270 ? -8.224 -16.856 -8.679 1.00 29.78 270 ASP A N 1
ATOM 2184 C CA . ASP A 1 270 ? -8.764 -17.906 -7.826 1.00 29.78 270 ASP A CA 1
ATOM 2185 C C . ASP A 1 270 ? -8.501 -19.264 -8.490 1.00 29.78 270 ASP A C 1
ATOM 2187 O O . ASP A 1 270 ? -8.663 -19.432 -9.707 1.00 29.78 270 ASP A O 1
ATOM 2191 N N . ARG A 1 271 ? -8.101 -20.266 -7.696 1.00 30.50 271 ARG A N 1
ATOM 2192 C CA . ARG A 1 271 ? -7.768 -21.634 -8.150 1.00 30.50 271 ARG A CA 1
ATOM 2193 C C . ARG A 1 271 ? -8.874 -22.333 -8.968 1.00 30.50 271 ARG A C 1
ATOM 2195 O O . ARG A 1 271 ? -8.646 -23.431 -9.469 1.00 30.50 271 ARG A O 1
ATOM 2202 N N . ALA A 1 272 ? -10.039 -21.715 -9.155 1.00 31.80 272 ALA A N 1
ATOM 2203 C CA . ALA A 1 272 ? -11.120 -22.179 -10.018 1.00 31.80 272 ALA A CA 1
ATOM 2204 C C . ALA A 1 272 ? -10.868 -21.988 -11.535 1.00 31.80 272 ALA A C 1
ATOM 2206 O O . ALA A 1 272 ? -11.555 -22.608 -12.341 1.00 31.80 272 ALA A O 1
ATOM 2207 N N . GLY A 1 273 ? -9.887 -21.178 -11.958 1.00 30.44 273 GLY A N 1
ATOM 2208 C CA . GLY A 1 273 ? -9.681 -20.844 -13.381 1.00 30.44 273 GLY A CA 1
ATOM 2209 C C . GLY A 1 273 ? -8.925 -21.877 -14.232 1.00 30.44 273 GLY A C 1
ATOM 2210 O O . GLY A 1 273 ? -8.832 -21.723 -15.450 1.00 30.44 273 GLY A O 1
ATOM 2211 N N . LEU A 1 274 ? -8.371 -22.936 -13.634 1.00 26.77 274 LEU A N 1
ATOM 2212 C CA . LEU A 1 274 ? -7.452 -23.857 -14.316 1.00 26.77 274 LEU A CA 1
ATOM 2213 C C . LEU A 1 274 ? -8.153 -25.066 -14.957 1.00 26.77 274 LEU A C 1
ATOM 2215 O O . LEU A 1 274 ? -7.635 -26.174 -14.911 1.00 26.77 274 LEU A O 1
ATOM 2219 N N . LEU A 1 275 ? -9.333 -24.887 -15.555 1.00 27.38 275 LEU A N 1
ATOM 2220 C CA . LEU A 1 275 ? -10.031 -25.960 -16.273 1.00 27.38 275 LEU A CA 1
ATOM 2221 C C . LEU A 1 275 ? -10.845 -25.424 -17.462 1.00 27.38 275 LEU A C 1
ATOM 2223 O O . LEU A 1 275 ? -12.059 -25.571 -17.521 1.00 27.38 275 LEU A O 1
ATOM 2227 N N . VAL A 1 276 ? -10.174 -24.879 -18.480 1.00 29.19 276 VAL A N 1
ATOM 2228 C CA . VAL A 1 276 ? -10.717 -24.936 -19.848 1.00 29.19 276 VAL A CA 1
ATOM 2229 C C . VAL A 1 276 ? -9.643 -25.482 -20.779 1.00 29.19 276 VAL A C 1
ATOM 2231 O O . VAL A 1 276 ? -8.739 -24.790 -21.241 1.00 29.19 276 VAL A O 1
ATOM 2234 N N . LYS A 1 277 ? -9.739 -26.791 -21.022 1.00 30.75 277 LYS A N 1
ATOM 2235 C CA . LYS A 1 277 ? -9.050 -27.466 -22.117 1.00 30.75 277 LYS A CA 1
ATOM 2236 C C . LYS A 1 277 ? -9.526 -26.867 -23.444 1.00 30.75 277 LYS A C 1
ATOM 2238 O O . LYS A 1 277 ? -10.692 -27.006 -23.787 1.00 30.75 277 LYS A O 1
ATOM 2243 N N . GLY A 1 278 ? -8.580 -26.365 -24.233 1.00 33.19 278 GLY A N 1
ATOM 2244 C CA . GLY A 1 278 ? -8.630 -26.482 -25.687 1.00 33.19 278 GLY A CA 1
ATOM 2245 C C . GLY A 1 278 ? -9.129 -25.273 -26.485 1.00 33.19 278 GLY A C 1
ATOM 2246 O O . GLY A 1 278 ? -10.176 -24.702 -26.217 1.00 33.19 278 GLY A O 1
ATOM 2247 N N . VAL A 1 279 ? -8.401 -25.062 -27.588 1.00 30.50 279 VAL A N 1
ATOM 2248 C CA . VAL A 1 279 ? -8.752 -24.358 -28.837 1.00 30.50 279 VAL A CA 1
ATOM 2249 C C . VAL A 1 279 ? -8.365 -22.871 -28.941 1.00 30.50 279 VAL A C 1
ATOM 2251 O O . VAL A 1 279 ? -9.035 -21.988 -28.427 1.00 30.50 279 VAL A O 1
ATOM 2254 N N . GLY A 1 280 ? -7.327 -22.607 -29.757 1.00 28.80 280 GLY A N 1
ATOM 2255 C CA . GLY A 1 280 ? -7.214 -21.378 -30.562 1.00 28.80 280 GLY A CA 1
ATOM 2256 C C . GLY A 1 280 ? -5.878 -20.624 -30.495 1.00 28.80 280 GLY A C 1
ATOM 2257 O O . GLY A 1 280 ? -5.630 -19.869 -29.564 1.00 28.80 280 GLY A O 1
ATOM 2258 N N . ARG A 1 281 ? -5.032 -20.747 -31.532 1.00 28.39 281 ARG A N 1
ATOM 2259 C CA . ARG A 1 281 ? -3.913 -19.816 -31.801 1.00 28.39 281 ARG A CA 1
ATOM 2260 C C . ARG A 1 281 ? -4.481 -18.435 -32.161 1.00 28.39 281 ARG A C 1
ATOM 2262 O O . ARG A 1 281 ? -5.127 -18.318 -33.200 1.00 28.39 281 ARG A O 1
ATOM 2269 N N . PHE A 1 282 ? -4.163 -17.389 -31.399 1.00 28.77 282 PHE A N 1
ATOM 2270 C CA . PHE A 1 282 ? -4.447 -16.005 -31.797 1.00 28.77 282 PHE A CA 1
ATOM 2271 C C . PHE A 1 282 ? -3.250 -15.392 -32.541 1.00 28.77 282 PHE A C 1
ATOM 2273 O O . PHE A 1 282 ? -2.124 -15.387 -32.045 1.00 28.77 282 PHE A O 1
ATOM 2280 N N . LYS A 1 283 ? -3.496 -14.881 -33.755 1.00 25.66 283 LYS A N 1
ATOM 2281 C CA . LYS A 1 283 ? -2.567 -14.017 -34.501 1.00 25.66 283 LYS A CA 1
ATOM 2282 C C . LYS A 1 283 ? -2.752 -12.573 -34.029 1.00 25.66 283 LYS A C 1
ATOM 2284 O O . LYS A 1 283 ? -3.867 -12.062 -34.056 1.00 25.66 283 LYS A O 1
ATOM 2289 N N . PHE A 1 284 ? -1.657 -11.915 -33.655 1.00 24.30 284 PHE A N 1
ATOM 2290 C CA . PHE A 1 284 ? -1.613 -10.471 -33.420 1.00 24.30 284 PHE A CA 1
ATOM 2291 C C . PHE A 1 284 ? -1.829 -9.719 -34.743 1.00 24.30 284 PHE A C 1
ATOM 2293 O O . PHE A 1 284 ? -1.084 -9.938 -35.697 1.00 24.30 284 PHE A O 1
ATOM 2300 N N . ILE A 1 285 ? -2.806 -8.810 -34.794 1.00 26.25 285 ILE A N 1
ATOM 2301 C CA . ILE A 1 285 ? -2.862 -7.754 -35.813 1.00 26.25 285 ILE A CA 1
ATOM 2302 C C . ILE A 1 285 ? -2.600 -6.434 -35.092 1.00 26.25 285 ILE A C 1
ATOM 2304 O O . ILE A 1 285 ? -3.382 -5.992 -34.255 1.00 26.25 285 ILE A O 1
ATOM 2308 N N . SER A 1 286 ? -1.456 -5.829 -35.394 1.00 33.84 286 SER A N 1
ATOM 2309 C CA . SER A 1 286 ? -1.046 -4.518 -34.905 1.00 33.84 286 SER A CA 1
ATOM 2310 C C . SER A 1 286 ? -1.747 -3.414 -35.702 1.00 33.84 286 SER A C 1
ATOM 2312 O O . SER A 1 286 ? -1.294 -3.057 -36.786 1.00 33.84 286 SER A O 1
ATOM 2314 N N . SER A 1 287 ? -2.841 -2.859 -35.186 1.00 28.30 287 SER A N 1
ATOM 2315 C CA . SER A 1 287 ? -3.300 -1.509 -35.542 1.00 28.30 287 SER A CA 1
ATOM 2316 C C . SER A 1 287 ? -4.385 -1.069 -34.561 1.00 28.30 287 SER A C 1
ATOM 2318 O O . SER A 1 287 ? -5.409 -1.730 -34.428 1.00 28.30 287 SER A O 1
ATOM 2320 N N . LEU A 1 288 ? -4.140 0.035 -33.856 1.00 36.53 288 LEU A N 1
ATOM 2321 C CA . LEU A 1 288 ? -5.025 0.602 -32.834 1.00 36.53 288 LEU A CA 1
ATOM 2322 C C . LEU A 1 288 ? -6.061 1.591 -33.406 1.00 36.53 288 LEU A C 1
ATOM 2324 O O . LEU A 1 288 ? -6.779 2.212 -32.631 1.00 36.53 288 LEU A O 1
ATOM 2328 N N . ASP A 1 289 ? -6.175 1.723 -34.732 1.00 31.62 289 ASP A N 1
ATOM 2329 C CA . ASP A 1 289 ? -6.896 2.855 -35.339 1.00 31.62 289 ASP A CA 1
ATOM 2330 C C . ASP A 1 289 ? -8.281 2.544 -35.923 1.00 31.62 289 ASP A C 1
ATOM 2332 O O . ASP A 1 289 ? -8.923 3.446 -36.459 1.00 31.62 289 ASP A O 1
ATOM 2336 N N . LYS A 1 290 ? -8.809 1.317 -35.821 1.00 36.41 290 LYS A N 1
ATOM 2337 C CA . LYS A 1 290 ? -10.182 1.028 -36.286 1.00 36.41 290 LYS A CA 1
ATOM 2338 C C . LYS A 1 290 ? -10.895 0.006 -35.406 1.00 36.41 290 LYS A C 1
ATOM 2340 O O . LYS A 1 290 ? -10.829 -1.190 -35.657 1.00 36.41 290 LYS A O 1
ATOM 2345 N N . MET A 1 291 ? -11.635 0.489 -34.413 1.00 29.22 291 MET A N 1
ATOM 2346 C CA . MET A 1 291 ? -12.733 -0.264 -33.799 1.00 29.22 291 MET A CA 1
ATOM 2347 C C . MET A 1 291 ? -13.988 0.612 -33.765 1.00 29.22 291 MET A C 1
ATOM 2349 O O . MET A 1 291 ? -14.359 1.174 -32.742 1.00 29.22 291 MET A O 1
ATOM 2353 N N . THR A 1 292 ? -14.639 0.726 -34.920 1.00 27.34 292 THR A N 1
ATOM 2354 C CA . THR A 1 292 ? -16.094 0.881 -35.006 1.00 27.34 292 THR A CA 1
ATOM 2355 C C . THR A 1 292 ? -16.646 -0.517 -35.258 1.00 27.34 292 THR A C 1
ATOM 2357 O O . THR A 1 292 ? -16.285 -1.140 -36.255 1.00 27.34 292 THR A O 1
ATOM 2360 N N . VAL A 1 293 ? -17.476 -1.039 -34.354 1.00 31.80 293 VAL A N 1
ATOM 2361 C CA . VAL A 1 293 ? -18.212 -2.290 -34.586 1.00 31.80 293 VAL A CA 1
ATOM 2362 C C . VAL A 1 293 ? -19.687 -1.934 -34.700 1.00 31.80 293 VAL A C 1
ATOM 2364 O O . VAL A 1 293 ? -20.362 -1.709 -33.700 1.00 31.80 293 VAL A O 1
ATOM 2367 N N . GLU A 1 294 ? -20.170 -1.853 -35.940 1.00 27.98 294 GLU A N 1
ATOM 2368 C CA . GLU A 1 294 ? -21.592 -1.990 -36.249 1.00 27.98 294 GLU A CA 1
ATOM 2369 C C . GLU A 1 294 ? -21.984 -3.451 -35.992 1.00 27.98 294 GLU A C 1
ATOM 2371 O O . GLU A 1 294 ? -21.489 -4.373 -36.644 1.00 27.98 294 GLU A O 1
ATOM 2376 N N . GLY A 1 295 ? -22.838 -3.676 -34.995 1.00 29.98 295 GLY A N 1
ATOM 2377 C CA . GLY A 1 295 ? -23.372 -4.996 -34.686 1.00 29.98 295 GLY A CA 1
ATOM 2378 C C . GLY A 1 295 ? -24.474 -5.379 -35.669 1.00 29.98 295 GLY A C 1
ATOM 2379 O O . GLY A 1 295 ? -25.599 -4.899 -35.560 1.00 29.98 295 GLY A O 1
ATOM 2380 N N . VAL A 1 296 ? -24.175 -6.277 -36.609 1.00 28.86 296 VAL A N 1
ATOM 2381 C CA . VAL A 1 296 ? -25.207 -6.988 -37.373 1.00 28.86 296 VAL A CA 1
ATOM 2382 C C . VAL A 1 296 ? -25.718 -8.141 -36.511 1.00 28.86 296 VAL A C 1
ATOM 2384 O O . VAL A 1 296 ? -25.046 -9.161 -36.362 1.00 28.86 296 VAL A O 1
ATOM 2387 N N . CYS A 1 297 ? -26.917 -7.982 -35.951 1.00 28.39 297 CYS A N 1
ATOM 2388 C CA . CYS A 1 297 ? -27.686 -9.093 -35.398 1.00 28.39 297 CYS A CA 1
ATOM 2389 C C . CYS A 1 297 ? -28.075 -10.047 -36.537 1.00 28.39 297 CYS A C 1
ATOM 2391 O O . CYS A 1 297 ? -28.702 -9.631 -37.513 1.00 28.39 297 CYS A O 1
ATOM 2393 N N . LYS A 1 298 ? -27.743 -11.333 -36.406 1.00 29.94 298 LYS A N 1
ATOM 2394 C CA . LYS A 1 298 ? -28.460 -12.402 -37.105 1.00 29.94 298 LYS A CA 1
ATOM 2395 C C . LYS A 1 298 ? -29.041 -13.343 -36.065 1.00 29.94 298 LYS A C 1
ATOM 2397 O O . LYS A 1 298 ? -28.307 -14.089 -35.424 1.00 29.94 298 LYS A O 1
ATOM 2402 N N . ASP A 1 299 ? -30.360 -13.255 -35.932 1.00 36.44 299 ASP A N 1
ATOM 2403 C CA . ASP A 1 299 ? -31.208 -14.238 -35.273 1.00 36.44 299 ASP A CA 1
ATOM 2404 C C . ASP A 1 299 ? -30.917 -15.640 -35.809 1.00 36.44 299 ASP A C 1
ATOM 2406 O O . ASP A 1 299 ? -30.892 -15.863 -37.024 1.00 36.44 299 ASP A O 1
ATOM 2410 N N . VAL A 1 300 ? -30.787 -16.595 -34.895 1.00 29.45 300 VAL A N 1
ATOM 2411 C CA . VAL A 1 300 ? -31.019 -18.006 -35.188 1.00 29.45 300 VAL A CA 1
ATOM 2412 C C . VAL A 1 300 ? -32.152 -18.453 -34.273 1.00 29.45 300 VAL A C 1
ATOM 2414 O O . VAL A 1 300 ? -32.009 -18.462 -33.052 1.00 29.45 300 VAL A O 1
ATOM 2417 N N . ARG A 1 301 ? -33.294 -18.725 -34.909 1.00 38.34 301 ARG A N 1
ATOM 2418 C CA . ARG A 1 301 ? -34.431 -19.468 -34.362 1.00 38.34 301 ARG A CA 1
ATOM 2419 C C . ARG A 1 301 ? -34.110 -20.956 -34.314 1.00 38.34 301 ARG A C 1
ATOM 2421 O O . ARG A 1 301 ? -33.393 -21.410 -35.234 1.00 38.34 301 ARG A O 1
#

pLDDT: mean 71.02, std 26.46, range [24.3, 98.62]

Organism: Esox lucius (NCBI:txid8010)